Protein AF-A0A7Y5HA84-F1 (afdb_monomer_lite)

Sequence (293 aa):
MKPLGDFVDAFRAHLAAAAALPVWELATLLTLPLLLLHAGEEWYFKVLLVLLCVPALLLPGLRSRSTLWLAVSVVLLFGYFNRWYSMDNHKFLTGYWALGLYCAALSKDPAAGIRVQARWLIGLCFLFATVWKLITPDYLDARHFEVALLSDSRFEGVAATAGGMSRQDLRANRESVTRLASWNGTEEKVTLRKNDRVRRIAVLLTWWTLAIEGGIAVAFLVPAGWAPARLRHPALLVFLFTTYAIAHVVGYGWLLAIMGVVLTPDDRPRTRVLYFAAMACLYLFMIPDAFRA

Radius of gyration: 20.87 Å; chains: 1; bounding box: 47×41×57 Å

Secondary structure (DSSP, 8-state):
-HHHHHHHHHHHHHHHHHHTS-HHHHHHHHHHHHHHHHS-S-HHHHHHHHHHHHHHHH-HHHHT-HHHHHHHHHHHHHHHHTTGGGS-HHHHHHHHHHHHHHHHHTSS-HHHHHHHHHHHHHHHHHHHHHHHHHT-HHHHTSHHHHHHHHH-GGGHHHHHHTS---HHHHHHHHHHHHHHHSTT---S-------HHHHHHHHHHHHHHHHHHHHHHHHHHS-TTSGGGGGHHHHHHHHHHHHHTTS--HHHHHHHHHHHHHHS-TT-HHHHHHHHHHHHHHHHHTS-GGG--

Foldseek 3Di:
DVVVVVVVVVVVVVLLVLLLDQLLCLLLLLLLVLCQPPLDDDPVLNVQSCVLRVCVNVPVVSSLDLVSLVSNLCSQVVVCVVVVVPDDPLSVLSSQLSVQCSVLSPDPHSLVSSLVSLLCSLLVVLVVVLVVLVPDPCLQQLVVQLLCCQAPPLQVVCCVPQVVDDSVLSVVSNVQVCLCPDPPRPDVDDDGDGDVRSSVVSNVCSVVSSVLSVLLNCLSPDDCPDPSVVCNLVSLLCCLVPVCLRRQDLSSSSSNLSSQSSNDDSVCSVSNSSSVVSSVVSVVSPPDPVVVD

pLDDT: mean 94.06, std 7.43, range [40.69, 98.81]

Structure (mmCIF, N/CA/C/O backbone):
data_AF-A0A7Y5HA84-F1
#
_entry.id   AF-A0A7Y5HA84-F1
#
loop_
_atom_site.group_PDB
_atom_site.id
_atom_site.type_symbol
_atom_site.label_atom_id
_atom_site.label_alt_id
_atom_site.label_comp_id
_atom_site.label_asym_id
_atom_site.label_entity_id
_atom_site.label_seq_id
_atom_site.pdbx_PDB_ins_code
_atom_site.Cartn_x
_atom_site.Cartn_y
_atom_site.Cartn_z
_atom_site.occupancy
_atom_site.B_iso_or_equiv
_atom_site.auth_seq_id
_atom_site.auth_comp_id
_atom_site.auth_asym_id
_atom_site.auth_atom_id
_atom_site.pdbx_PDB_model_num
ATOM 1 N N . MET A 1 1 ? 25.393 -17.388 24.950 1.00 61.25 1 MET A N 1
ATOM 2 C CA . MET A 1 1 ? 24.149 -17.729 24.214 1.00 61.25 1 MET A CA 1
ATOM 3 C C . MET A 1 1 ? 22.852 -17.451 24.988 1.00 61.25 1 MET A C 1
ATOM 5 O O . MET A 1 1 ? 21.872 -17.139 24.330 1.00 61.25 1 MET A O 1
ATOM 9 N N . LYS A 1 2 ? 22.830 -17.461 26.335 1.00 69.00 2 LYS A N 1
ATOM 10 C CA . LYS A 1 2 ? 21.670 -17.045 27.162 1.00 69.00 2 LYS A CA 1
ATOM 11 C C . LYS A 1 2 ? 21.009 -15.690 26.783 1.00 69.00 2 LYS A C 1
ATOM 13 O O . LYS A 1 2 ? 19.794 -15.675 26.645 1.00 69.00 2 LYS A O 1
ATOM 18 N N . PRO A 1 3 ? 21.754 -14.603 26.475 1.00 81.25 3 PRO A N 1
ATOM 19 C CA . PRO A 1 3 ? 21.134 -13.300 26.185 1.00 81.25 3 PRO A CA 1
ATOM 20 C C . PRO A 1 3 ? 20.345 -13.236 24.867 1.00 81.25 3 PRO A C 1
ATOM 22 O O . PRO A 1 3 ? 19.486 -12.373 24.719 1.00 81.25 3 PRO A O 1
ATOM 25 N N . LEU A 1 4 ? 20.602 -14.136 23.908 1.00 85.94 4 LEU A N 1
ATOM 26 C CA . LEU A 1 4 ? 19.832 -14.172 22.660 1.00 85.94 4 LEU A CA 1
ATOM 27 C C . LEU A 1 4 ? 18.456 -14.821 22.868 1.00 85.94 4 LEU A C 1
ATOM 29 O O . LEU A 1 4 ? 17.481 -14.372 22.273 1.00 85.94 4 LEU A O 1
ATOM 33 N N . GLY A 1 5 ? 18.374 -15.850 23.721 1.00 88.56 5 GLY A N 1
ATOM 34 C CA . GLY A 1 5 ? 17.106 -16.499 24.070 1.00 88.56 5 GLY A CA 1
ATOM 35 C C . GLY A 1 5 ? 16.158 -15.529 24.773 1.00 88.56 5 GLY A C 1
ATOM 36 O O . GLY A 1 5 ? 15.046 -15.312 24.299 1.00 88.56 5 GLY A O 1
ATOM 37 N N . ASP A 1 6 ? 16.658 -14.853 25.812 1.00 91.19 6 ASP A N 1
ATOM 38 C CA . ASP A 1 6 ? 15.883 -13.885 26.596 1.00 91.19 6 ASP A CA 1
ATOM 39 C C . ASP A 1 6 ? 15.340 -12.739 25.719 1.00 91.19 6 ASP A C 1
ATOM 41 O O . ASP A 1 6 ? 14.186 -12.327 25.853 1.00 91.19 6 ASP A O 1
ATOM 45 N N . PHE A 1 7 ? 16.144 -12.256 24.763 1.00 89.94 7 PHE A N 1
ATOM 46 C CA . PHE A 1 7 ? 15.714 -11.237 23.806 1.00 89.94 7 PHE A CA 1
ATOM 47 C C . PHE A 1 7 ? 14.598 -11.732 22.875 1.00 89.94 7 PHE A C 1
ATOM 49 O O . PHE A 1 7 ? 13.615 -11.021 22.663 1.00 89.94 7 PHE A O 1
ATOM 56 N N . VAL A 1 8 ? 14.730 -12.938 22.312 1.00 89.81 8 VAL A N 1
ATOM 57 C CA . VAL A 1 8 ? 13.728 -13.505 21.394 1.00 89.81 8 VAL A CA 1
ATOM 58 C C . VAL A 1 8 ? 12.394 -13.718 22.106 1.00 89.81 8 VAL A C 1
ATOM 60 O O . VAL A 1 8 ? 11.344 -13.402 21.539 1.00 89.81 8 VAL A O 1
ATOM 63 N N . ASP A 1 9 ? 12.422 -14.204 23.343 1.00 91.56 9 ASP A N 1
ATOM 64 C CA . ASP A 1 9 ? 11.211 -14.427 24.129 1.00 91.56 9 ASP A CA 1
ATOM 65 C C . ASP A 1 9 ? 10.545 -13.105 24.524 1.00 91.56 9 ASP A C 1
ATOM 67 O O . ASP A 1 9 ? 9.332 -12.949 24.345 1.00 91.56 9 ASP A O 1
ATOM 71 N N . ALA A 1 10 ? 11.331 -12.105 24.937 1.00 91.62 10 ALA A N 1
ATOM 72 C CA . ALA A 1 10 ? 10.823 -10.760 25.181 1.00 91.62 10 ALA A CA 1
ATOM 73 C C . ALA A 1 10 ? 10.201 -10.154 23.914 1.00 91.62 10 ALA A C 1
ATOM 75 O O . ALA A 1 10 ? 9.089 -9.628 23.960 1.00 91.62 10 ALA A O 1
ATOM 76 N N . PHE A 1 11 ? 10.868 -10.250 22.762 1.00 89.44 11 PHE A N 1
ATOM 77 C CA . PHE A 1 11 ? 10.348 -9.727 21.498 1.00 89.44 11 PHE A CA 1
ATOM 78 C C . PHE A 1 11 ? 9.025 -10.396 21.100 1.00 89.44 11 PHE A C 1
ATOM 80 O O . PHE A 1 11 ? 8.065 -9.711 20.740 1.00 89.44 11 PHE A O 1
ATOM 87 N N . ARG A 1 12 ? 8.933 -11.728 21.224 1.00 89.81 12 ARG A N 1
ATOM 88 C CA . ARG A 1 12 ? 7.690 -12.477 20.979 1.00 89.81 12 ARG A CA 1
ATOM 89 C C . ARG A 1 12 ? 6.562 -12.024 21.903 1.00 89.81 12 ARG A C 1
ATOM 91 O O . ARG A 1 12 ? 5.441 -11.850 21.428 1.00 89.81 12 ARG A O 1
ATOM 98 N N . ALA A 1 13 ? 6.854 -11.801 23.185 1.00 91.06 13 ALA A N 1
ATOM 99 C CA . ALA A 1 13 ? 5.873 -11.315 24.151 1.00 91.06 13 ALA A CA 1
ATOM 100 C C . ALA A 1 13 ? 5.347 -9.916 23.785 1.00 91.06 13 ALA A C 1
ATOM 102 O O . ALA A 1 13 ? 4.134 -9.709 23.757 1.00 91.06 13 ALA A O 1
ATOM 103 N N . HIS A 1 14 ? 6.229 -8.981 23.414 1.00 91.94 14 HIS A N 1
ATOM 104 C CA . HIS A 1 14 ? 5.826 -7.639 22.972 1.00 91.94 14 HIS A CA 1
ATOM 105 C C . HIS A 1 14 ? 5.011 -7.674 21.678 1.00 91.94 14 HIS A C 1
ATOM 107 O O . HIS A 1 14 ? 4.025 -6.952 21.549 1.00 91.94 14 HIS A O 1
ATOM 113 N N . LEU A 1 15 ? 5.381 -8.535 20.727 1.00 90.31 15 LEU A N 1
ATOM 114 C CA . LEU A 1 15 ? 4.649 -8.683 19.473 1.00 90.31 15 LEU A CA 1
ATOM 115 C C . LEU A 1 15 ? 3.248 -9.267 19.695 1.00 90.31 15 LEU A C 1
ATOM 117 O O . LEU A 1 15 ? 2.286 -8.821 19.070 1.00 90.31 15 LEU A O 1
ATOM 121 N N . ALA A 1 16 ? 3.120 -10.236 20.605 1.00 90.19 16 ALA A N 1
ATOM 122 C CA . ALA A 1 16 ? 1.832 -10.788 21.007 1.00 90.19 16 ALA A CA 1
ATOM 123 C C . ALA A 1 16 ? 0.966 -9.739 21.724 1.00 90.19 16 ALA A C 1
ATOM 125 O O . ALA A 1 16 ? -0.215 -9.609 21.404 1.00 90.19 16 ALA A O 1
ATOM 126 N N . ALA A 1 17 ? 1.558 -8.950 22.626 1.00 91.31 17 ALA A N 1
ATOM 127 C CA . ALA A 1 17 ? 0.872 -7.852 23.302 1.00 91.31 17 ALA A CA 1
ATOM 128 C C . ALA A 1 17 ? 0.395 -6.781 22.308 1.00 91.31 17 ALA A C 1
ATOM 130 O O . ALA A 1 17 ? -0.763 -6.373 22.350 1.00 91.31 17 ALA A O 1
ATOM 131 N N . ALA A 1 18 ? 1.242 -6.391 21.350 1.00 91.06 18 ALA A N 1
ATOM 132 C CA . ALA A 1 18 ? 0.865 -5.474 20.279 1.00 91.06 18 ALA A CA 1
ATOM 133 C C . ALA A 1 18 ? -0.274 -6.049 19.423 1.00 91.06 18 ALA A C 1
ATOM 135 O O . ALA A 1 18 ? -1.245 -5.356 19.141 1.00 91.06 18 ALA A O 1
ATOM 136 N N . ALA A 1 19 ? -0.211 -7.332 19.053 1.00 91.44 19 ALA A N 1
ATOM 137 C CA . ALA A 1 19 ? -1.274 -7.989 18.291 1.00 91.44 19 ALA A CA 1
ATOM 138 C C . ALA A 1 19 ? -2.614 -8.050 19.048 1.00 91.44 19 ALA A C 1
ATOM 140 O O . ALA A 1 19 ? -3.660 -8.140 18.402 1.00 91.44 19 ALA A O 1
ATOM 141 N N . ALA A 1 20 ? -2.597 -7.984 20.380 1.00 91.94 20 ALA A N 1
ATOM 142 C CA . ALA A 1 20 ? -3.785 -7.990 21.229 1.00 91.94 20 ALA A CA 1
ATOM 143 C C . ALA A 1 20 ? -4.418 -6.601 21.431 1.00 91.94 20 ALA A C 1
ATOM 145 O O . ALA A 1 20 ? -5.511 -6.516 21.991 1.00 91.94 20 ALA A O 1
ATOM 146 N N . LEU A 1 21 ? -3.775 -5.521 20.971 1.00 93.75 21 LEU A N 1
ATOM 147 C CA . LEU A 1 21 ? -4.326 -4.172 21.100 1.00 93.75 21 LEU A CA 1
ATOM 148 C C . LEU A 1 21 ? -5.681 -4.029 20.377 1.00 93.75 21 LEU A C 1
ATOM 150 O O . LEU A 1 21 ? -5.918 -4.681 19.348 1.00 93.75 21 LEU A O 1
ATOM 154 N N . PRO A 1 22 ? -6.569 -3.140 20.867 1.00 95.19 22 PRO A N 1
ATOM 155 C CA . PRO A 1 22 ? -7.819 -2.824 20.191 1.00 95.19 22 PRO A CA 1
ATOM 156 C C . PRO A 1 22 ? -7.586 -2.336 18.759 1.00 95.19 22 PRO A C 1
ATOM 158 O O . PRO A 1 22 ? -6.645 -1.596 18.473 1.00 95.19 22 PRO A O 1
ATOM 161 N N . VAL A 1 23 ? -8.490 -2.693 17.845 1.00 96.50 23 VAL A N 1
ATOM 162 C CA . VAL A 1 23 ? -8.334 -2.388 16.411 1.00 96.50 23 VAL A CA 1
ATOM 163 C C . VAL A 1 23 ? -8.200 -0.900 16.117 1.00 96.50 23 VAL A C 1
ATOM 165 O O . VAL A 1 23 ? -7.390 -0.522 15.273 1.00 96.50 23 VAL A O 1
ATOM 168 N N . TRP A 1 24 ? -8.955 -0.055 16.817 1.00 96.88 24 TRP A N 1
ATOM 169 C CA . TRP A 1 24 ? -8.833 1.395 16.676 1.00 96.88 24 TRP A CA 1
ATOM 170 C C . TRP A 1 24 ? -7.435 1.894 17.070 1.00 96.88 24 TRP A C 1
ATOM 172 O O . TRP A 1 24 ? -6.828 2.706 16.368 1.00 96.88 24 TRP A O 1
ATOM 182 N N . GLU A 1 25 ? -6.895 1.372 18.169 1.00 96.44 25 GLU A N 1
ATOM 183 C CA . GLU A 1 25 ? -5.565 1.739 18.642 1.00 96.44 25 GLU A CA 1
ATOM 184 C C . GLU A 1 25 ? -4.482 1.272 17.666 1.00 96.44 25 GLU A C 1
ATOM 186 O O . GLU A 1 25 ? -3.624 2.066 17.296 1.00 96.44 25 GLU A O 1
ATOM 191 N N . LEU A 1 26 ? -4.579 0.043 17.151 1.00 95.94 26 LEU A N 1
ATOM 192 C CA . LEU A 1 26 ? -3.678 -0.454 16.107 1.00 95.94 26 LEU A CA 1
ATOM 193 C C . LEU A 1 26 ? -3.737 0.390 14.834 1.00 95.94 26 LEU A C 1
ATOM 195 O O . LEU A 1 26 ? -2.697 0.783 14.309 1.00 95.94 26 LEU A O 1
ATOM 199 N N . ALA A 1 27 ? -4.942 0.687 14.341 1.00 97.88 27 ALA A N 1
ATOM 200 C CA . ALA A 1 27 ? -5.129 1.478 13.131 1.00 97.88 27 ALA A CA 1
ATOM 201 C C . ALA A 1 27 ? -4.437 2.838 13.261 1.00 97.88 27 ALA A C 1
ATOM 203 O O . ALA A 1 27 ? -3.631 3.217 12.412 1.00 97.88 27 ALA A O 1
ATOM 204 N N . THR A 1 28 ? -4.719 3.555 14.347 1.00 98.12 28 THR A N 1
ATOM 205 C CA . THR A 1 28 ? -4.188 4.900 14.577 1.00 98.12 28 THR A CA 1
ATOM 206 C C . THR A 1 28 ? -2.686 4.888 14.859 1.00 98.12 28 THR A C 1
ATOM 208 O O . THR A 1 28 ? -1.948 5.648 14.233 1.00 98.12 28 THR A O 1
ATOM 211 N N . LEU A 1 29 ? -2.204 3.994 15.727 1.00 97.25 29 LEU A N 1
ATOM 212 C CA . LEU A 1 29 ? -0.795 3.910 16.116 1.00 97.25 29 LEU A CA 1
ATOM 213 C C . LEU A 1 29 ? 0.115 3.499 14.958 1.00 97.25 29 LEU A C 1
ATOM 215 O O . LEU A 1 29 ? 1.214 4.027 14.850 1.00 97.25 29 LEU A O 1
ATOM 219 N N . LEU A 1 30 ? -0.332 2.612 14.066 1.00 97.69 30 LEU A N 1
ATOM 220 C CA . LEU A 1 30 ? 0.455 2.220 12.892 1.00 97.69 30 LEU A CA 1
ATOM 221 C C . LEU A 1 30 ? 0.377 3.253 11.759 1.00 97.69 30 LEU A C 1
ATOM 223 O O . LEU A 1 30 ? 1.300 3.339 10.948 1.00 97.69 30 LEU A O 1
ATOM 227 N N . THR A 1 31 ? -0.700 4.042 11.696 1.00 98.56 31 THR A N 1
ATOM 228 C CA . THR A 1 31 ? -0.868 5.081 10.668 1.00 98.56 31 THR A CA 1
ATOM 229 C C . THR A 1 31 ? 0.051 6.273 10.915 1.00 98.56 31 THR A C 1
ATOM 231 O O . THR A 1 31 ? 0.591 6.823 9.963 1.00 98.56 31 THR A O 1
ATOM 234 N N . LEU A 1 32 ? 0.282 6.675 12.168 1.00 98.44 32 LEU A N 1
ATOM 235 C CA . LEU A 1 32 ? 1.108 7.854 12.458 1.00 98.44 32 LEU A CA 1
ATOM 236 C C . LEU A 1 32 ? 2.562 7.715 11.948 1.00 98.44 32 LEU A C 1
ATOM 238 O O . LEU A 1 32 ? 3.009 8.614 11.234 1.00 98.44 32 LEU A O 1
ATOM 242 N N . PRO A 1 33 ? 3.296 6.608 12.199 1.00 97.75 33 PRO A N 1
ATOM 243 C CA . PRO A 1 33 ? 4.616 6.391 11.609 1.00 97.75 33 PRO A CA 1
ATOM 244 C C . PRO A 1 33 ? 4.575 6.296 10.084 1.00 97.75 33 PRO A C 1
ATOM 246 O O . PRO A 1 33 ? 5.443 6.859 9.423 1.00 97.75 33 PRO A O 1
ATOM 249 N N . LEU A 1 34 ? 3.552 5.646 9.511 1.00 97.62 34 LEU A N 1
ATOM 250 C CA . LEU A 1 34 ? 3.361 5.613 8.059 1.00 97.62 34 LEU A CA 1
ATOM 251 C C . LEU A 1 34 ? 3.314 7.036 7.483 1.00 97.62 34 LEU A C 1
ATOM 253 O O . LEU A 1 34 ? 3.983 7.317 6.491 1.00 97.62 34 LEU A O 1
ATOM 257 N N . LEU A 1 35 ? 2.550 7.936 8.106 1.00 97.50 35 LEU A N 1
ATOM 258 C CA . LEU A 1 35 ? 2.424 9.316 7.645 1.00 97.50 35 LEU A CA 1
ATOM 259 C C . LEU A 1 35 ? 3.739 10.087 7.774 1.00 97.50 35 LEU A C 1
ATOM 261 O O . LEU A 1 35 ? 4.143 10.765 6.834 1.00 97.50 35 LEU A O 1
ATOM 265 N N . LEU A 1 36 ? 4.431 9.945 8.905 1.00 96.81 36 LEU A N 1
ATOM 266 C CA . LEU A 1 36 ? 5.712 10.613 9.143 1.00 96.81 36 LEU A CA 1
ATOM 267 C C . LEU A 1 36 ? 6.805 10.170 8.165 1.00 96.81 36 LEU A C 1
ATOM 269 O O . LEU A 1 36 ? 7.636 10.982 7.767 1.00 96.81 36 LEU A O 1
ATOM 273 N N . LEU A 1 37 ? 6.805 8.893 7.781 1.00 95.06 37 LEU A N 1
ATOM 274 C CA . LEU A 1 37 ? 7.860 8.309 6.957 1.00 95.06 37 LEU A CA 1
ATOM 275 C C . LEU A 1 37 ? 7.548 8.358 5.456 1.00 95.06 37 LEU A C 1
ATOM 277 O O . LEU A 1 37 ? 8.474 8.463 4.656 1.00 95.06 37 LEU A O 1
ATOM 281 N N . HIS A 1 38 ? 6.271 8.282 5.061 1.00 94.44 38 HIS A N 1
ATOM 282 C CA . HIS A 1 38 ? 5.894 7.996 3.668 1.00 94.44 38 HIS A CA 1
ATOM 283 C C . HIS A 1 38 ? 4.816 8.904 3.070 1.00 94.44 38 HIS A C 1
ATOM 285 O O . HIS A 1 38 ? 4.479 8.722 1.898 1.00 94.44 38 HIS A O 1
ATOM 291 N N . ALA A 1 39 ? 4.244 9.870 3.796 1.00 90.12 39 ALA A N 1
ATOM 292 C CA . ALA A 1 39 ? 3.118 10.650 3.266 1.00 90.12 39 ALA A CA 1
ATOM 293 C C . ALA A 1 39 ? 3.477 11.560 2.079 1.00 90.12 39 ALA A C 1
ATOM 295 O O . ALA A 1 39 ? 2.661 11.721 1.175 1.00 90.12 39 ALA A O 1
ATOM 296 N N . GLY A 1 40 ? 4.678 12.131 2.030 1.00 84.19 40 GLY A N 1
ATOM 297 C CA . GLY A 1 40 ? 5.084 13.037 0.954 1.00 84.19 40 GLY A CA 1
ATOM 298 C C . GLY A 1 40 ? 6.522 13.502 1.121 1.00 84.19 40 GLY A C 1
ATOM 299 O O . GLY A 1 40 ? 7.095 13.326 2.192 1.00 84.19 40 GLY A O 1
ATOM 300 N N . GLU A 1 41 ? 7.109 14.068 0.066 1.00 82.75 41 GLU A N 1
ATOM 301 C CA . GLU A 1 41 ? 8.515 14.500 0.060 1.00 82.75 41 GLU A CA 1
ATOM 302 C C . GLU A 1 41 ? 8.699 15.988 0.371 1.00 82.75 41 GLU A C 1
ATOM 304 O O . GLU A 1 41 ? 9.711 16.372 0.960 1.00 82.75 41 GLU A O 1
ATOM 309 N N . GLU A 1 42 ? 7.693 16.799 0.057 1.00 87.94 42 GLU A N 1
ATOM 310 C CA . GLU A 1 42 ? 7.743 18.249 0.200 1.00 87.94 42 GLU A CA 1
ATOM 311 C C . GLU A 1 42 ? 7.788 18.695 1.662 1.00 87.94 42 GLU A C 1
ATOM 313 O O . GLU A 1 42 ? 7.025 18.226 2.514 1.00 87.94 42 GLU A O 1
ATOM 318 N N . TRP A 1 43 ? 8.666 19.655 1.945 1.00 88.31 43 TRP A N 1
ATOM 319 C CA . TRP A 1 43 ? 8.947 20.102 3.306 1.00 88.31 43 TRP A CA 1
ATOM 320 C C . TRP A 1 43 ? 7.715 20.697 4.002 1.00 88.31 43 TRP A C 1
ATOM 322 O O . TRP A 1 43 ? 7.483 20.420 5.175 1.00 88.31 43 TRP A O 1
ATOM 332 N N . TYR A 1 44 ? 6.894 21.470 3.290 1.00 85.88 44 TYR A N 1
ATOM 333 C CA . TYR A 1 44 ? 5.774 22.198 3.886 1.00 85.88 44 TYR A CA 1
ATOM 334 C C . TYR A 1 44 ? 4.639 21.258 4.312 1.00 85.88 44 TYR A C 1
ATOM 336 O O . TYR A 1 44 ? 4.083 21.424 5.396 1.00 85.88 44 TYR A O 1
ATOM 344 N N . PHE A 1 45 ? 4.359 20.199 3.543 1.00 86.81 45 PHE A N 1
ATOM 345 C CA . PHE A 1 45 ? 3.437 19.144 3.984 1.00 86.81 45 PHE A CA 1
ATOM 346 C C . PHE A 1 45 ? 4.019 18.334 5.142 1.00 86.81 45 PHE A C 1
ATOM 348 O O . PHE A 1 45 ? 3.307 18.040 6.103 1.00 86.81 45 PHE A O 1
ATOM 355 N N . LYS A 1 46 ? 5.316 18.001 5.083 1.00 91.56 46 LYS A N 1
ATOM 356 C CA . LYS A 1 46 ? 6.000 17.263 6.154 1.00 91.56 46 LYS A CA 1
ATOM 357 C C . LYS A 1 46 ? 5.939 18.000 7.486 1.00 91.56 46 LYS A C 1
ATOM 359 O O . LYS A 1 46 ? 5.620 17.372 8.486 1.00 91.56 46 LYS A O 1
ATOM 364 N N . VAL A 1 47 ? 6.194 19.310 7.510 1.00 95.69 47 VAL A N 1
ATOM 365 C CA . VAL A 1 47 ? 6.135 20.113 8.743 1.00 95.69 47 VAL A CA 1
ATOM 366 C C . VAL A 1 47 ? 4.748 20.024 9.377 1.00 95.69 47 VAL A C 1
ATOM 368 O O . VAL A 1 47 ? 4.640 19.703 10.558 1.00 95.69 47 VAL A O 1
ATOM 371 N N . LEU A 1 48 ? 3.682 20.222 8.597 1.00 96.62 48 LEU A N 1
ATOM 372 C CA . LEU A 1 48 ? 2.312 20.120 9.106 1.00 96.62 48 LEU A CA 1
ATOM 373 C C . LEU A 1 48 ? 1.992 18.710 9.618 1.00 96.62 48 LEU A C 1
ATOM 375 O O . LEU A 1 48 ? 1.422 18.559 10.697 1.00 96.62 48 LEU A O 1
ATOM 379 N N . LEU A 1 49 ? 2.401 17.667 8.891 1.00 96.75 49 LEU A N 1
ATOM 380 C CA . LEU A 1 49 ? 2.202 16.286 9.331 1.00 96.75 49 LEU A CA 1
ATOM 381 C C . LEU A 1 49 ? 2.990 15.956 10.598 1.00 96.75 49 LEU A C 1
ATOM 383 O O . LEU A 1 49 ? 2.455 15.267 11.458 1.00 96.75 49 LEU A O 1
ATOM 387 N N . VAL A 1 50 ? 4.214 16.461 10.755 1.00 97.31 50 VAL A N 1
ATOM 388 C CA . VAL A 1 50 ? 5.015 16.296 11.977 1.00 97.31 50 VAL A CA 1
ATOM 389 C C . VAL A 1 50 ? 4.321 16.961 13.164 1.00 97.31 50 VAL A C 1
ATOM 391 O O . VAL A 1 50 ? 4.152 16.318 14.202 1.00 97.31 50 VAL A O 1
ATOM 394 N N . LEU A 1 51 ? 3.851 18.201 12.993 1.00 97.94 51 LEU A N 1
ATOM 395 C CA . LEU A 1 51 ? 3.131 18.948 14.029 1.00 97.94 51 LEU A CA 1
ATOM 396 C C . LEU A 1 51 ? 1.826 18.265 14.459 1.00 97.94 51 LEU A C 1
ATOM 398 O O . LEU A 1 51 ? 1.429 18.393 15.612 1.00 97.94 51 LEU A O 1
ATOM 402 N N . LEU A 1 52 ? 1.170 17.520 13.567 1.00 98.12 52 LEU A N 1
ATOM 403 C CA . LEU A 1 52 ? -0.042 16.760 13.890 1.00 98.12 52 LEU A CA 1
ATOM 404 C C . LEU A 1 52 ? 0.273 15.365 14.460 1.00 98.12 52 LEU A C 1
ATOM 406 O O . LEU A 1 52 ? -0.326 14.943 15.450 1.00 98.12 52 LEU A O 1
ATOM 410 N N . CYS A 1 53 ? 1.211 14.636 13.852 1.00 98.19 53 CYS A N 1
ATOM 411 C CA . CYS A 1 53 ? 1.427 13.218 14.133 1.00 98.19 53 CYS A CA 1
ATOM 412 C C . CYS A 1 53 ? 2.313 12.968 15.356 1.00 98.19 53 CYS A C 1
ATOM 414 O O . CYS A 1 53 ? 2.052 12.017 16.091 1.00 98.19 53 CYS A O 1
ATOM 416 N N . VAL A 1 54 ? 3.335 13.797 15.611 1.00 98.19 54 VAL A N 1
ATOM 417 C CA . VAL A 1 54 ? 4.220 13.606 16.776 1.00 98.19 54 VAL A CA 1
ATOM 418 C C . VAL A 1 54 ? 3.456 13.793 18.090 1.00 98.19 54 VAL A C 1
ATOM 420 O O . VAL A 1 54 ? 3.510 12.886 18.923 1.00 98.19 54 VAL A O 1
ATOM 423 N N . PRO A 1 55 ? 2.659 14.863 18.289 1.00 98.38 55 PRO A N 1
ATOM 424 C CA . PRO A 1 55 ? 1.824 14.964 19.482 1.00 98.38 55 PRO A CA 1
ATOM 425 C C . PRO A 1 55 ? 0.842 13.799 19.610 1.00 98.38 55 PRO A C 1
ATOM 427 O O . PRO A 1 55 ? 0.646 13.295 20.709 1.00 98.38 55 PRO A O 1
ATOM 430 N N . ALA A 1 56 ? 0.261 13.318 18.507 1.00 97.88 56 ALA A N 1
ATOM 431 C CA . ALA A 1 56 ? -0.654 12.176 18.529 1.00 97.88 56 ALA A CA 1
ATOM 432 C C . ALA A 1 56 ? 0.028 10.837 18.874 1.00 97.88 56 ALA A C 1
ATOM 434 O O . ALA A 1 56 ? -0.603 9.945 19.450 1.00 97.88 56 ALA A O 1
ATOM 435 N N . LEU A 1 57 ? 1.318 10.681 18.563 1.00 97.00 57 LEU A N 1
ATOM 436 C CA . LEU A 1 57 ? 2.113 9.541 19.024 1.00 97.00 57 LEU A CA 1
ATOM 437 C C . LEU A 1 57 ? 2.320 9.603 20.540 1.00 97.00 57 LEU A C 1
ATOM 439 O O . LEU A 1 57 ? 2.086 8.609 21.228 1.00 97.00 57 LEU A O 1
ATOM 443 N N . LEU A 1 58 ? 2.699 10.776 21.050 1.00 97.62 58 LEU A N 1
ATOM 444 C CA . LEU A 1 58 ? 3.027 10.988 22.462 1.00 97.62 58 LEU A CA 1
ATOM 445 C C . LEU A 1 58 ? 1.790 11.036 23.370 1.00 97.62 58 LEU A C 1
ATOM 447 O O . LEU A 1 58 ? 1.859 10.635 24.528 1.00 97.62 58 LEU A O 1
ATOM 451 N N . LEU A 1 59 ? 0.657 11.515 22.853 1.00 97.50 59 LEU A N 1
ATOM 452 C CA . LEU A 1 59 ? -0.569 11.761 23.608 1.00 97.50 59 LEU A CA 1
ATOM 453 C C . LEU A 1 59 ? -1.713 10.896 23.052 1.00 97.50 59 LEU A C 1
ATOM 455 O O . LEU A 1 59 ? -2.393 11.305 22.105 1.00 97.50 59 LEU A O 1
ATOM 459 N N . PRO A 1 60 ? -1.995 9.723 23.656 1.00 93.88 60 PRO A N 1
ATOM 460 C CA . PRO A 1 60 ? -3.042 8.809 23.192 1.00 93.88 60 PRO A CA 1
ATOM 461 C C . PRO A 1 60 ? -4.418 9.458 23.026 1.00 93.88 60 PRO A C 1
ATOM 463 O O . PRO A 1 60 ? -5.143 9.140 22.085 1.00 93.88 60 PRO A O 1
ATOM 466 N N . GLY A 1 61 ? -4.751 10.428 23.884 1.00 96.62 61 GLY A N 1
ATOM 467 C CA . GLY A 1 61 ? -6.018 11.156 23.823 1.00 96.62 61 GLY A CA 1
ATOM 468 C C . GLY A 1 61 ? -6.241 11.931 22.520 1.00 96.62 61 GLY A C 1
ATOM 469 O O . GLY A 1 61 ? -7.392 12.151 22.149 1.00 96.62 61 GLY A O 1
ATOM 470 N N . LEU A 1 62 ? -5.177 12.315 21.802 1.00 97.69 62 LEU A N 1
ATOM 471 C CA . LEU A 1 62 ? -5.293 12.977 20.499 1.00 97.69 62 LEU A CA 1
ATOM 472 C C . LEU A 1 62 ? -5.670 11.999 19.381 1.00 97.69 62 LEU A C 1
ATOM 474 O O . LEU A 1 62 ? -6.431 12.376 18.494 1.00 97.69 62 LEU A O 1
ATOM 478 N N . ARG A 1 63 ? -5.222 10.736 19.444 1.00 96.50 63 ARG A N 1
ATOM 479 C CA . ARG A 1 63 ? -5.530 9.711 18.423 1.00 96.50 63 ARG A CA 1
ATOM 480 C C . ARG A 1 63 ? -7.018 9.411 18.312 1.00 96.50 63 ARG A C 1
ATOM 482 O O . ARG A 1 63 ? -7.488 9.008 17.254 1.00 96.50 63 ARG A O 1
ATOM 489 N N . SER A 1 64 ? -7.762 9.628 19.389 1.00 95.50 64 SER A N 1
ATOM 490 C CA . SER A 1 64 ? -9.212 9.434 19.426 1.00 95.50 64 SER A CA 1
ATOM 491 C C . SER A 1 64 ? -10.003 10.665 18.968 1.00 95.50 64 SER A C 1
ATOM 493 O O . SER A 1 64 ? -11.226 10.597 18.881 1.00 95.50 64 SER A O 1
ATOM 495 N N . ARG A 1 65 ? -9.354 11.804 18.678 1.00 98.06 65 ARG A N 1
ATOM 496 C CA . ARG A 1 65 ? -10.043 13.019 18.219 1.00 98.06 65 ARG A CA 1
ATOM 497 C C . ARG A 1 65 ? -10.285 12.953 16.713 1.00 98.06 65 ARG A C 1
ATOM 499 O O . ARG A 1 65 ? -9.343 12.873 15.932 1.00 98.06 65 ARG A O 1
ATOM 506 N N . SER A 1 66 ? -11.541 13.072 16.290 1.00 98.25 66 SER A N 1
ATOM 507 C CA . SER A 1 66 ? -11.898 13.156 14.867 1.00 98.25 66 SER A CA 1
ATOM 508 C C . SER A 1 66 ? -11.252 14.368 14.182 1.00 98.25 66 SER A C 1
ATOM 510 O O . SER A 1 66 ? -10.778 14.259 13.055 1.00 98.25 66 SER A O 1
ATOM 512 N N . THR A 1 67 ? -11.140 15.502 14.878 1.00 98.44 67 THR A N 1
ATOM 513 C CA . THR A 1 67 ? -10.519 16.728 14.351 1.00 98.44 67 THR A CA 1
ATOM 514 C C . THR A 1 67 ? -9.065 16.537 13.923 1.00 98.44 67 THR A C 1
ATOM 516 O O . THR A 1 67 ? -8.663 17.117 12.917 1.00 98.44 67 THR A O 1
ATOM 519 N N . LEU A 1 68 ? -8.296 15.690 14.620 1.00 98.50 68 LEU A N 1
ATOM 520 C CA . LEU A 1 68 ? -6.938 15.324 14.208 1.00 98.50 68 LEU A CA 1
ATOM 521 C C . LEU A 1 68 ? -6.959 14.665 12.827 1.00 98.50 68 LEU A C 1
ATOM 523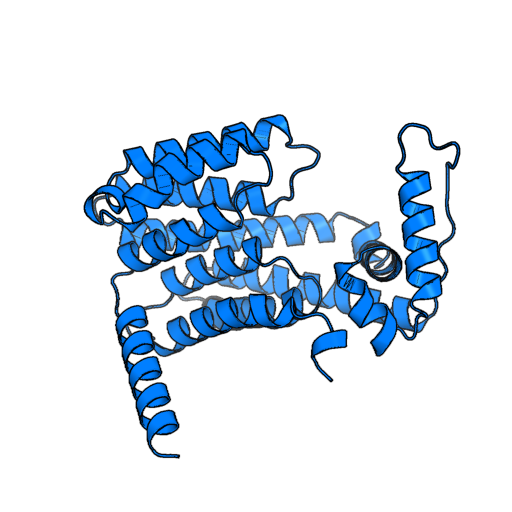 O O . LEU A 1 68 ? -6.248 15.094 11.923 1.00 98.50 68 LEU A O 1
ATOM 527 N N . TRP A 1 69 ? -7.786 13.634 12.656 1.00 98.62 69 TRP A N 1
ATOM 528 C CA . TRP A 1 69 ? -7.849 12.871 11.409 1.00 98.62 69 TRP A CA 1
ATOM 529 C C . TRP A 1 69 ? -8.414 13.687 10.248 1.00 98.62 69 TRP A C 1
ATOM 531 O O . TRP A 1 69 ? -7.954 13.525 9.119 1.00 98.62 69 TRP A O 1
ATOM 541 N N . LEU A 1 70 ? -9.338 14.615 10.521 1.00 98.69 70 LEU A N 1
ATOM 542 C CA . LEU A 1 70 ? -9.795 15.583 9.525 1.00 98.69 70 LEU A CA 1
ATOM 543 C C . LEU A 1 70 ? -8.651 16.498 9.082 1.00 98.69 70 LEU A C 1
ATOM 545 O O . LEU A 1 70 ? -8.415 16.631 7.885 1.00 98.69 70 LEU A O 1
ATOM 549 N N . ALA A 1 71 ? -7.915 17.087 10.031 1.00 98.38 71 ALA A N 1
ATOM 550 C CA . ALA A 1 71 ? -6.781 17.957 9.726 1.00 98.38 71 ALA A CA 1
ATOM 551 C C . ALA A 1 71 ? -5.706 17.215 8.919 1.00 98.38 71 ALA A C 1
ATOM 553 O O . ALA A 1 71 ? -5.255 17.714 7.890 1.00 98.38 71 ALA A O 1
ATOM 554 N N . VAL A 1 72 ? -5.355 15.992 9.329 1.00 98.12 72 VAL A N 1
ATOM 555 C CA . VAL A 1 72 ? -4.429 15.123 8.591 1.00 98.12 72 VAL A CA 1
ATOM 556 C C . VAL A 1 72 ? -4.942 14.858 7.174 1.00 98.12 72 VAL A C 1
ATOM 558 O O . VAL A 1 72 ? -4.193 15.035 6.218 1.00 98.12 72 VAL A O 1
ATOM 561 N N . SER A 1 73 ? -6.212 14.475 7.008 1.00 98.00 73 SER A N 1
ATOM 562 C CA . SER A 1 73 ? -6.788 14.197 5.687 1.00 98.00 73 SER A CA 1
ATOM 563 C C . SER A 1 73 ? -6.772 15.428 4.776 1.00 98.00 73 SER A C 1
ATOM 565 O O . SER A 1 73 ? -6.367 15.315 3.620 1.00 98.00 73 SER A O 1
ATOM 567 N N . VAL A 1 74 ? -7.123 16.608 5.299 1.00 96.75 74 VAL A N 1
ATOM 568 C CA . VAL A 1 74 ? -7.072 17.876 4.554 1.00 96.75 74 VAL A CA 1
ATOM 569 C C . VAL A 1 74 ? -5.647 18.187 4.107 1.00 96.75 74 VAL A C 1
ATOM 571 O O . VAL A 1 74 ? -5.439 18.472 2.930 1.00 96.75 74 VAL A O 1
ATOM 574 N N . VAL A 1 75 ? -4.661 18.081 5.005 1.00 96.00 75 VAL A N 1
ATOM 575 C CA . VAL A 1 75 ? -3.246 18.317 4.672 1.00 96.00 75 VAL A CA 1
ATOM 576 C C . VAL A 1 75 ? -2.778 17.374 3.560 1.00 96.00 75 VAL A C 1
ATOM 578 O O . VAL A 1 75 ? -2.145 17.825 2.607 1.00 96.00 75 VAL A O 1
ATOM 581 N N . LEU A 1 76 ? -3.118 16.084 3.648 1.00 95.44 76 LEU A N 1
ATOM 582 C CA . LEU A 1 76 ? -2.746 15.088 2.641 1.00 95.44 76 LEU A CA 1
ATOM 583 C C . LEU A 1 76 ? -3.416 15.368 1.291 1.00 95.44 76 LEU A C 1
ATOM 585 O O . LEU A 1 76 ? -2.731 15.498 0.281 1.00 95.44 76 LEU A O 1
ATOM 589 N N . LEU A 1 77 ? -4.746 15.483 1.261 1.00 94.00 77 LEU A N 1
ATOM 590 C CA . LEU A 1 77 ? -5.508 15.620 0.018 1.00 94.00 77 LEU A CA 1
ATOM 591 C C . LEU A 1 77 ? -5.227 16.946 -0.687 1.00 94.00 77 LEU A C 1
ATOM 593 O O . LEU A 1 77 ? -5.024 16.951 -1.900 1.00 94.00 77 LEU A O 1
ATOM 597 N N . PHE A 1 78 ? -5.151 18.051 0.061 1.00 93.38 78 PHE A N 1
ATOM 598 C CA . PHE A 1 78 ? -4.748 19.337 -0.503 1.00 93.38 78 PHE A CA 1
ATOM 599 C C . PHE A 1 78 ? -3.327 19.263 -1.060 1.00 93.38 78 PHE A C 1
ATOM 601 O O . PHE A 1 78 ? -3.052 19.771 -2.149 1.00 93.38 78 PHE A O 1
ATOM 608 N N . GLY A 1 79 ? -2.429 18.573 -0.351 1.00 89.75 79 GLY A N 1
ATOM 609 C CA . GLY A 1 79 ? -1.061 18.439 -0.812 1.00 89.75 79 GLY A CA 1
ATOM 610 C C . GL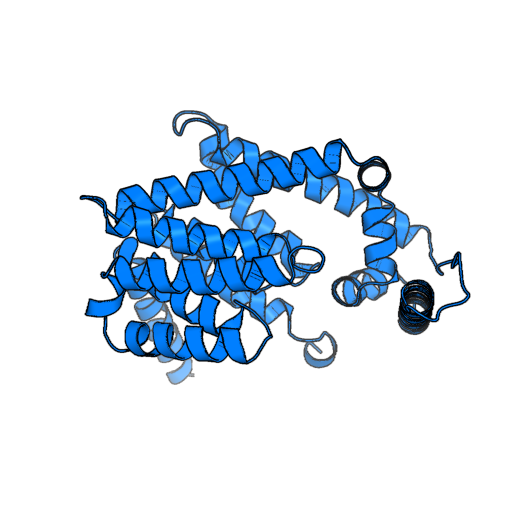Y A 1 79 ? -0.893 17.597 -2.066 1.00 89.75 79 GLY A C 1
ATOM 611 O O . GLY A 1 79 ? -0.091 17.938 -2.937 1.00 89.75 79 GLY A O 1
ATOM 612 N N . TYR A 1 80 ? -1.698 16.548 -2.209 1.00 90.88 80 TYR A N 1
ATOM 613 C CA . TYR A 1 80 ? -1.709 15.724 -3.412 1.00 90.88 80 TYR A CA 1
ATOM 614 C C . TYR A 1 80 ? -2.381 16.415 -4.593 1.00 90.88 80 TYR A C 1
ATOM 616 O O . TYR A 1 80 ? -1.914 16.262 -5.718 1.00 90.88 80 TYR A O 1
ATOM 624 N N . PHE A 1 81 ? -3.426 17.211 -4.354 1.00 89.44 81 PHE A N 1
ATOM 625 C CA . PHE A 1 81 ? -4.154 17.905 -5.415 1.00 89.44 81 PHE A CA 1
ATOM 626 C C . PHE A 1 81 ? -3.250 18.834 -6.235 1.00 89.44 81 PHE A C 1
ATOM 628 O O . PHE A 1 81 ? -3.295 18.816 -7.461 1.00 89.44 81 PHE A O 1
ATOM 635 N N . ASN A 1 82 ? -2.339 19.558 -5.583 1.00 85.69 82 ASN A N 1
ATOM 636 C CA . ASN A 1 82 ? -1.412 20.470 -6.266 1.00 85.69 82 ASN A CA 1
ATOM 637 C C . ASN A 1 82 ? -0.381 19.758 -7.164 1.00 85.69 82 ASN A C 1
ATOM 639 O O . ASN A 1 82 ? 0.330 20.411 -7.924 1.00 85.69 82 ASN A O 1
ATOM 643 N N . ARG A 1 83 ? -0.284 18.425 -7.082 1.00 86.25 83 ARG A N 1
ATOM 644 C CA . ARG A 1 83 ? 0.643 17.589 -7.858 1.00 86.25 83 ARG A CA 1
ATOM 645 C C . ARG A 1 83 ? -0.022 16.346 -8.430 1.00 86.25 83 ARG A C 1
ATOM 647 O O . ARG A 1 83 ? 0.637 15.334 -8.654 1.00 86.25 83 ARG A O 1
ATOM 654 N N . TRP A 1 84 ? -1.331 16.410 -8.656 1.00 88.69 84 TRP A N 1
ATOM 655 C CA . TRP A 1 84 ? -2.127 15.229 -8.976 1.00 88.69 84 TRP A CA 1
ATOM 656 C C . TRP A 1 84 ? -1.599 14.454 -10.195 1.00 88.69 84 TRP A C 1
ATOM 658 O O . TRP A 1 84 ? -1.654 13.230 -10.202 1.00 88.69 84 TRP A O 1
ATOM 668 N N . TYR A 1 85 ? -1.029 15.156 -11.181 1.00 87.38 85 TYR A N 1
ATOM 669 C CA . TYR A 1 85 ? -0.515 14.580 -12.426 1.00 87.38 85 TYR A CA 1
ATOM 670 C C . TYR A 1 85 ? 0.786 13.779 -12.262 1.00 87.38 85 TYR A C 1
ATOM 672 O O . TYR A 1 85 ? 1.099 12.950 -13.110 1.00 87.38 85 TYR A O 1
ATOM 680 N N . SER A 1 86 ? 1.558 14.028 -11.201 1.00 86.12 86 SER A N 1
ATOM 681 C CA . SER A 1 86 ? 2.839 13.358 -10.936 1.00 86.12 86 SER A CA 1
ATOM 682 C C . SER A 1 86 ? 2.802 12.491 -9.679 1.00 86.12 86 SER A C 1
ATOM 684 O O . SER A 1 86 ? 3.834 11.969 -9.263 1.00 86.12 86 SER A O 1
ATOM 686 N N . MET A 1 87 ? 1.652 12.417 -9.008 1.00 88.75 87 MET A N 1
ATOM 687 C CA . MET A 1 87 ? 1.519 11.744 -7.725 1.00 88.75 87 MET A CA 1
ATOM 688 C C . MET A 1 87 ? 1.149 10.280 -7.928 1.00 88.75 87 MET A C 1
ATOM 690 O O . MET A 1 87 ? 0.198 9.958 -8.637 1.00 88.75 87 MET A O 1
ATOM 694 N N . ASP A 1 88 ? 1.851 9.387 -7.236 1.00 89.62 88 ASP A N 1
ATOM 695 C CA . ASP A 1 88 ? 1.494 7.976 -7.255 1.00 89.62 88 ASP A CA 1
ATOM 696 C C . ASP A 1 88 ? 0.100 7.745 -6.647 1.00 89.62 88 ASP A C 1
ATOM 698 O O . ASP A 1 88 ? -0.225 8.242 -5.565 1.00 89.62 88 ASP A O 1
ATOM 702 N N . ASN A 1 89 ? -0.698 6.884 -7.286 1.00 90.56 89 ASN A N 1
ATOM 703 C CA . ASN A 1 89 ? -2.082 6.585 -6.887 1.00 90.56 89 ASN A CA 1
ATOM 704 C C . ASN A 1 89 ? -2.237 6.184 -5.408 1.00 90.56 89 ASN A C 1
ATOM 706 O O . ASN A 1 89 ? -3.234 6.507 -4.761 1.00 90.56 89 ASN A O 1
ATOM 710 N N . HIS A 1 90 ? -1.244 5.495 -4.841 1.00 92.62 90 HIS A N 1
ATOM 711 C CA . HIS A 1 90 ? -1.290 5.046 -3.449 1.00 92.62 90 HIS A CA 1
ATOM 712 C C . HIS A 1 90 ? -1.228 6.198 -2.432 1.00 92.62 90 HIS A C 1
ATOM 714 O O . HIS A 1 90 ? -1.616 6.017 -1.281 1.00 92.62 90 HIS A O 1
ATOM 720 N N . LYS A 1 91 ? -0.784 7.394 -2.833 1.00 94.62 91 LYS A N 1
ATOM 721 C CA . LYS A 1 91 ? -0.800 8.588 -1.979 1.00 94.62 91 LYS A CA 1
ATOM 722 C C . LYS A 1 91 ? -2.234 9.053 -1.743 1.00 94.62 91 LYS A C 1
ATOM 724 O O . LYS A 1 91 ? -2.629 9.242 -0.595 1.00 94.62 91 LYS A O 1
ATOM 729 N N . PHE A 1 92 ? -3.060 9.090 -2.789 1.00 94.62 92 PHE A N 1
ATOM 730 C CA . PHE A 1 92 ? -4.495 9.355 -2.646 1.00 94.62 92 PHE A CA 1
ATOM 731 C C . PHE A 1 92 ? -5.177 8.331 -1.736 1.00 94.62 92 PHE A C 1
ATOM 733 O O . PHE A 1 92 ? -5.981 8.712 -0.887 1.00 94.62 92 PHE A O 1
ATOM 740 N N . LEU A 1 93 ? -4.794 7.052 -1.830 1.00 97.00 93 LEU A N 1
ATOM 741 C CA . LEU A 1 93 ? -5.291 6.019 -0.919 1.00 97.00 93 LEU A CA 1
ATOM 742 C C . LEU A 1 93 ? -4.948 6.319 0.549 1.00 97.00 93 LEU A C 1
ATOM 744 O O . LEU A 1 93 ? -5.804 6.143 1.411 1.00 97.00 93 LEU A O 1
ATOM 748 N N . THR A 1 94 ? -3.745 6.825 0.843 1.00 97.50 94 THR A N 1
ATOM 749 C CA . THR A 1 94 ? -3.370 7.295 2.191 1.00 97.50 94 THR A CA 1
ATOM 750 C C . THR A 1 94 ? -4.266 8.446 2.659 1.00 97.50 94 THR A C 1
ATOM 752 O O . THR A 1 94 ? -4.709 8.459 3.808 1.00 97.50 94 THR A O 1
ATOM 755 N N . GLY A 1 95 ? -4.583 9.394 1.770 1.00 97.25 95 GLY A N 1
ATOM 756 C CA . GLY A 1 95 ? -5.518 10.487 2.059 1.00 97.25 95 GLY A CA 1
ATOM 757 C C . GLY A 1 95 ? -6.934 9.989 2.372 1.00 97.25 95 GLY A C 1
ATOM 758 O O . GLY A 1 95 ? -7.533 10.413 3.364 1.00 97.25 95 GLY A O 1
ATOM 759 N N . TYR A 1 96 ? -7.443 9.038 1.581 1.00 98.06 96 TYR A N 1
ATOM 760 C CA . TYR A 1 96 ? -8.735 8.389 1.824 1.00 98.06 96 TYR A CA 1
ATOM 761 C C . TYR A 1 96 ? -8.740 7.526 3.086 1.00 98.06 96 TYR A C 1
ATOM 763 O O . TYR A 1 96 ? -9.750 7.471 3.781 1.00 98.06 96 TYR A O 1
ATOM 771 N N . TRP A 1 97 ? -7.622 6.889 3.426 1.00 98.62 97 TRP A N 1
ATOM 772 C CA . TRP A 1 97 ? -7.473 6.162 4.682 1.00 98.62 97 TRP A CA 1
ATOM 773 C C . TRP A 1 97 ? -7.571 7.097 5.893 1.00 98.62 97 TRP A C 1
ATOM 775 O O . TRP A 1 97 ? -8.334 6.820 6.819 1.00 98.62 97 TRP A O 1
ATOM 785 N N . ALA A 1 98 ? -6.881 8.242 5.861 1.00 98.56 98 ALA A N 1
ATOM 786 C CA . ALA A 1 98 ? -6.999 9.264 6.902 1.00 98.56 98 ALA A CA 1
ATOM 787 C C . ALA A 1 98 ? -8.429 9.826 7.004 1.00 98.56 98 ALA A C 1
ATOM 789 O O . ALA A 1 98 ? -8.943 10.011 8.108 1.00 98.56 98 ALA A O 1
ATOM 790 N N . LEU A 1 99 ? -9.107 10.023 5.866 1.00 98.56 99 LEU A N 1
ATOM 791 C CA . LEU A 1 99 ? -10.525 10.393 5.845 1.00 98.56 99 LEU A CA 1
ATOM 792 C C . LEU A 1 99 ? -11.407 9.292 6.456 1.00 98.56 99 LEU A C 1
ATOM 794 O O . LEU A 1 99 ? -12.326 9.576 7.220 1.00 98.56 99 LEU A O 1
ATOM 798 N N . GLY A 1 100 ? -11.101 8.025 6.174 1.00 98.38 100 GLY A N 1
ATOM 799 C CA . GLY A 1 100 ? -11.762 6.867 6.766 1.00 98.38 100 GLY A CA 1
ATOM 800 C C . GLY A 1 100 ? -11.618 6.824 8.287 1.00 98.38 100 GLY A C 1
ATOM 801 O O . GLY A 1 100 ? -12.601 6.549 8.974 1.00 98.38 100 GLY A O 1
ATOM 802 N N . LEU A 1 101 ? -10.437 7.164 8.820 1.00 98.62 101 LEU A N 1
ATOM 803 C CA . LEU A 1 101 ? -10.207 7.320 10.261 1.00 98.62 101 LEU A CA 1
ATOM 804 C C . LEU A 1 101 ? -11.040 8.466 10.845 1.00 98.62 101 LEU A C 1
ATOM 806 O O . LEU A 1 101 ? -11.657 8.284 11.892 1.00 98.62 101 LEU A O 1
ATOM 810 N N . TYR A 1 102 ? -11.129 9.609 10.159 1.00 98.69 102 TYR A N 1
ATOM 811 C CA . TYR A 1 102 ? -12.018 10.702 10.564 1.00 98.69 102 TYR A CA 1
ATOM 812 C C . TYR A 1 102 ? -13.476 10.243 10.654 1.00 98.69 102 TYR A C 1
ATOM 814 O O . TYR A 1 102 ? -14.101 10.389 11.704 1.00 98.69 102 TYR A O 1
ATOM 822 N N . CYS A 1 103 ? -14.006 9.637 9.589 1.00 98.38 103 CYS A N 1
ATOM 823 C CA . CYS A 1 103 ? -15.385 9.156 9.560 1.00 98.38 103 CYS A CA 1
ATOM 824 C C . CYS A 1 103 ? -15.644 8.083 10.629 1.00 98.38 103 CYS A C 1
ATOM 826 O O . CYS A 1 103 ? -16.682 8.109 11.286 1.00 98.38 103 CYS A O 1
ATOM 828 N N . ALA A 1 104 ? -14.701 7.162 10.840 1.00 98.19 104 ALA A N 1
ATOM 829 C CA . ALA A 1 104 ? -14.804 6.143 11.878 1.00 98.19 104 ALA A CA 1
ATOM 830 C C . ALA A 1 104 ? -14.813 6.761 13.286 1.00 98.19 104 ALA A C 1
ATOM 832 O O . ALA A 1 104 ? -15.636 6.365 14.110 1.00 98.19 104 ALA A O 1
ATOM 833 N N . ALA A 1 105 ? -13.983 7.775 13.547 1.00 97.88 105 ALA A N 1
ATOM 834 C CA . ALA A 1 105 ? -13.939 8.482 14.829 1.00 97.88 105 ALA A CA 1
ATOM 835 C C . ALA A 1 105 ? -15.235 9.246 15.164 1.00 97.88 105 ALA A C 1
ATOM 837 O O . ALA A 1 105 ? -15.472 9.555 16.328 1.00 97.88 105 ALA A O 1
ATOM 838 N N . LEU A 1 106 ? -16.073 9.560 14.168 1.00 97.81 106 LEU A N 1
ATOM 839 C CA . LEU A 1 106 ? -17.403 10.147 14.384 1.00 97.81 106 LEU A CA 1
ATOM 840 C C . LEU A 1 106 ? -18.476 9.107 14.737 1.00 97.81 106 LEU A C 1
ATOM 842 O O . LEU A 1 106 ? -19.569 9.470 15.169 1.00 97.81 106 LEU A O 1
ATOM 846 N N . SER A 1 107 ? -18.202 7.824 14.508 1.00 96.81 107 SER A N 1
ATOM 847 C CA . SER A 1 107 ? -19.168 6.755 14.735 1.00 96.81 107 SER A CA 1
ATOM 848 C C . SER A 1 107 ? -19.186 6.297 16.197 1.00 96.81 107 SER A C 1
ATOM 850 O O . SER A 1 107 ? -18.220 6.472 16.937 1.00 96.81 107 SER A O 1
ATOM 852 N N . LYS A 1 108 ? -20.288 5.657 16.609 1.00 96.69 108 LYS A N 1
ATOM 853 C CA . LYS A 1 108 ? -20.408 5.040 17.943 1.00 96.69 108 LYS A CA 1
ATOM 854 C C . LYS A 1 108 ? -19.462 3.848 18.134 1.00 96.69 108 LYS A C 1
ATOM 856 O O . LYS A 1 108 ? -19.105 3.544 19.265 1.00 96.69 108 LYS A O 1
ATOM 861 N N . ASP A 1 109 ? -19.072 3.195 17.039 1.00 97.44 109 ASP A N 1
ATOM 862 C CA . ASP A 1 109 ? -18.120 2.083 17.022 1.00 97.44 109 ASP A CA 1
ATOM 863 C C . ASP A 1 109 ? -17.030 2.343 15.965 1.00 97.44 109 ASP A C 1
ATOM 865 O O . ASP A 1 109 ? -17.119 1.867 14.823 1.00 97.44 109 ASP A O 1
ATOM 869 N N . PRO A 1 110 ? -15.980 3.104 16.332 1.00 97.31 110 PRO A N 1
ATOM 870 C CA . PRO A 1 110 ? -14.878 3.406 15.426 1.00 97.31 110 PRO A CA 1
ATOM 871 C C . PRO A 1 110 ? -14.165 2.160 14.898 1.00 97.31 110 PRO A C 1
ATOM 873 O O . PRO A 1 110 ? -13.659 2.178 13.776 1.00 97.31 110 PRO A O 1
ATOM 876 N N . ALA A 1 111 ? -14.137 1.066 15.669 1.00 97.19 111 ALA A N 1
ATOM 877 C CA . ALA A 1 111 ? -13.490 -0.174 15.260 1.00 97.19 111 ALA A CA 1
ATOM 878 C C . ALA A 1 111 ? -14.269 -0.859 14.127 1.00 97.19 111 ALA A C 1
ATOM 880 O O . ALA A 1 111 ? -13.672 -1.256 13.124 1.00 97.19 111 ALA A O 1
ATOM 881 N N . ALA A 1 112 ? -15.596 -0.956 14.233 1.00 97.44 112 ALA A N 1
ATOM 882 C CA . ALA A 1 112 ? -16.424 -1.454 13.136 1.00 97.44 112 ALA A CA 1
ATOM 883 C C . ALA A 1 112 ? -16.354 -0.530 11.911 1.00 97.44 112 ALA A C 1
ATOM 885 O O . ALA A 1 112 ? -16.170 -1.008 10.787 1.00 97.44 112 ALA A O 1
ATOM 886 N N . GLY A 1 113 ? -16.424 0.789 12.127 1.00 97.75 113 GLY A N 1
ATOM 887 C CA . GLY A 1 113 ? -16.332 1.788 11.062 1.00 97.75 113 GLY A CA 1
ATOM 888 C C . GLY A 1 113 ? -15.048 1.648 10.243 1.00 97.75 113 GLY A C 1
ATOM 889 O O . GLY A 1 113 ? -15.100 1.525 9.018 1.00 97.75 113 GLY A O 1
ATOM 890 N N . ILE A 1 114 ? -13.890 1.574 10.906 1.00 98.06 114 ILE A N 1
ATOM 891 C CA . ILE A 1 114 ? -12.607 1.478 10.203 1.00 98.06 114 ILE A CA 1
ATOM 892 C C . ILE A 1 114 ? -12.409 0.124 9.506 1.00 98.06 114 ILE A C 1
ATOM 894 O O . ILE A 1 114 ? -11.795 0.078 8.441 1.00 98.06 114 ILE A O 1
ATOM 898 N N . ARG A 1 115 ? -12.983 -0.974 10.025 1.00 97.94 115 ARG A N 1
ATOM 899 C CA . ARG A 1 115 ? -12.996 -2.272 9.323 1.00 97.94 115 ARG A CA 1
ATOM 900 C C . ARG A 1 115 ? -13.776 -2.191 8.012 1.00 97.94 115 ARG A C 1
ATOM 902 O O . ARG A 1 115 ? -13.311 -2.695 6.991 1.00 97.94 115 ARG A O 1
ATOM 909 N N . VAL A 1 116 ? -14.937 -1.536 8.010 1.00 97.38 116 VAL A N 1
ATOM 910 C CA . VAL A 1 116 ? -15.717 -1.333 6.779 1.00 97.38 116 VAL A CA 1
ATOM 911 C C . VAL A 1 116 ? -14.912 -0.519 5.767 1.00 97.38 116 VAL A C 1
ATOM 913 O O . VAL A 1 116 ? -14.798 -0.938 4.614 1.00 97.38 116 VAL A O 1
ATOM 916 N N . GLN A 1 117 ? -14.294 0.580 6.208 1.00 98.12 117 GLN A N 1
ATOM 917 C CA . GLN A 1 117 ? -13.479 1.427 5.336 1.00 98.12 117 GLN A CA 1
ATOM 918 C C . GLN A 1 117 ? -12.261 0.685 4.777 1.00 98.12 117 GLN A C 1
ATOM 920 O O . GLN A 1 117 ? -12.052 0.694 3.569 1.00 98.12 117 GLN A O 1
ATOM 925 N N . ALA A 1 118 ? -11.506 -0.034 5.614 1.00 98.56 118 ALA A N 1
ATOM 926 C CA . ALA A 1 118 ? -10.363 -0.840 5.182 1.00 98.56 118 ALA A CA 1
ATOM 927 C C . ALA A 1 118 ? -10.750 -1.845 4.085 1.00 98.56 118 ALA A C 1
ATOM 929 O O . ALA A 1 118 ? -10.050 -1.979 3.081 1.00 98.56 118 ALA A O 1
ATOM 930 N N . ARG A 1 119 ? -11.892 -2.532 4.249 1.00 98.50 119 ARG A N 1
ATOM 931 C CA . ARG A 1 119 ? -12.373 -3.509 3.264 1.00 98.50 119 ARG A CA 1
ATOM 932 C C . ARG A 1 119 ? -12.657 -2.855 1.916 1.00 98.50 119 ARG A C 1
ATOM 934 O O . ARG A 1 119 ? -12.227 -3.380 0.891 1.00 98.50 119 ARG A O 1
ATOM 941 N N . TRP A 1 120 ? -13.391 -1.744 1.921 1.00 98.50 120 TRP A N 1
ATOM 942 C CA . TRP A 1 120 ? -13.761 -1.042 0.695 1.00 98.50 120 TRP A CA 1
ATOM 943 C C . TRP A 1 120 ? -12.561 -0.386 0.023 1.00 98.50 120 TRP A C 1
ATOM 945 O O . TRP A 1 120 ? -12.421 -0.518 -1.187 1.00 98.50 120 TRP A O 1
ATOM 955 N N . LEU A 1 121 ? -11.669 0.249 0.783 1.00 98.62 121 LEU A N 1
ATOM 956 C CA . LEU A 1 121 ? -10.471 0.883 0.237 1.00 98.62 121 LEU A CA 1
ATOM 957 C C . LEU A 1 121 ? -9.552 -0.136 -0.441 1.00 98.62 121 LEU A C 1
ATOM 959 O O . LEU A 1 121 ? -9.125 0.111 -1.565 1.00 98.62 121 LEU A O 1
ATOM 963 N N . ILE A 1 122 ? -9.315 -1.303 0.173 1.00 98.69 122 ILE A N 1
ATOM 964 C CA . ILE A 1 122 ? -8.581 -2.394 -0.487 1.00 98.69 122 ILE A CA 1
ATOM 965 C C . ILE A 1 122 ? -9.347 -2.852 -1.732 1.00 98.69 122 ILE A C 1
ATOM 967 O O . ILE A 1 122 ? -8.813 -2.803 -2.837 1.00 98.69 122 ILE A O 1
ATOM 971 N N . GLY A 1 123 ? -10.603 -3.279 -1.571 1.00 98.62 123 GLY A N 1
ATOM 972 C CA . GLY A 1 123 ? -11.371 -3.883 -2.659 1.00 98.62 123 GLY A CA 1
ATOM 973 C C . GLY A 1 123 ? -11.497 -2.977 -3.885 1.00 98.62 123 GLY A C 1
ATOM 974 O O . GLY A 1 123 ? -11.247 -3.421 -5.002 1.00 98.62 123 GLY A O 1
ATOM 975 N N . LEU A 1 124 ? -11.831 -1.701 -3.681 1.00 98.56 124 LEU A N 1
ATOM 976 C CA . LEU A 1 124 ? -11.997 -0.727 -4.759 1.00 98.56 124 LEU A CA 1
ATOM 977 C C . LEU A 1 124 ? -10.660 -0.315 -5.379 1.00 98.56 124 LEU A C 1
ATOM 979 O O . LEU A 1 124 ? -10.581 -0.210 -6.599 1.00 98.56 124 LEU A O 1
ATOM 983 N N . CYS A 1 125 ? -9.602 -0.131 -4.580 1.00 98.12 125 CYS A N 1
ATOM 984 C CA . CYS A 1 125 ? -8.283 0.209 -5.117 1.00 98.12 125 CYS A CA 1
ATOM 985 C C . CYS A 1 125 ? -7.774 -0.885 -6.064 1.00 98.12 125 CYS A C 1
ATOM 987 O O . CYS A 1 125 ? -7.373 -0.593 -7.191 1.00 98.12 125 CYS A O 1
ATOM 989 N N . PHE A 1 126 ? -7.869 -2.149 -5.645 1.00 98.56 126 PHE A N 1
ATOM 990 C CA . PHE A 1 126 ? -7.477 -3.286 -6.473 1.00 98.56 126 PHE A CA 1
ATOM 991 C C . PHE A 1 126 ? -8.410 -3.503 -7.668 1.00 98.56 126 PHE A C 1
ATOM 993 O O . PHE A 1 126 ? -7.932 -3.837 -8.751 1.00 98.56 126 PHE A O 1
ATOM 1000 N N . LEU A 1 127 ? -9.719 -3.268 -7.518 1.00 98.62 127 LEU A N 1
ATOM 1001 C CA . LEU A 1 127 ? -10.658 -3.327 -8.639 1.00 98.62 127 LEU A CA 1
ATOM 1002 C C . LEU A 1 127 ? -10.290 -2.302 -9.712 1.00 98.62 127 LEU A C 1
ATOM 1004 O O . LEU A 1 127 ? -10.148 -2.667 -10.874 1.00 98.62 127 LEU A O 1
ATOM 1008 N N . PHE A 1 128 ? -10.109 -1.036 -9.335 1.00 98.25 128 PHE A N 1
ATOM 1009 C CA . PHE A 1 128 ? -9.775 0.018 -10.291 1.00 98.25 128 PHE A CA 1
ATOM 1010 C C . PHE A 1 128 ? -8.404 -0.207 -10.927 1.00 98.25 128 PHE A C 1
ATOM 1012 O O . PHE A 1 128 ? -8.267 -0.027 -12.135 1.00 98.25 128 PHE A O 1
ATOM 1019 N N . ALA A 1 129 ? -7.421 -0.683 -10.158 1.00 97.31 129 ALA A N 1
ATOM 1020 C CA . ALA A 1 129 ? -6.123 -1.072 -10.696 1.00 97.31 129 ALA A CA 1
ATOM 1021 C C . ALA A 1 129 ? -6.245 -2.208 -11.730 1.00 97.31 129 ALA A C 1
ATOM 1023 O O . ALA A 1 129 ? -5.643 -2.119 -12.799 1.00 97.31 129 ALA A O 1
ATOM 1024 N N . THR A 1 130 ? -7.064 -3.225 -11.448 1.00 98.56 130 THR A N 1
ATOM 1025 C CA . THR A 1 130 ? -7.321 -4.355 -12.356 1.00 98.56 130 THR A CA 1
ATOM 1026 C C . THR A 1 130 ? -8.045 -3.896 -13.621 1.00 98.56 130 THR A C 1
ATOM 1028 O O . THR A 1 130 ? -7.618 -4.217 -14.726 1.00 98.56 130 THR A O 1
ATOM 1031 N N . VAL A 1 131 ? -9.120 -3.113 -13.482 1.00 98.50 131 VAL A N 1
ATOM 1032 C CA . VAL A 1 131 ? -9.903 -2.603 -14.618 1.00 98.50 131 VAL A CA 1
ATOM 1033 C C . VAL A 1 131 ? -9.034 -1.736 -15.521 1.00 98.50 131 VAL A C 1
ATOM 1035 O O . VAL A 1 131 ? -9.030 -1.953 -16.728 1.00 98.50 131 VAL A O 1
ATOM 1038 N N . TRP A 1 132 ? -8.248 -0.816 -14.955 1.00 97.50 132 TRP A N 1
ATOM 1039 C CA . TRP A 1 132 ? -7.335 0.029 -15.727 1.00 97.50 132 TRP A CA 1
ATOM 1040 C C . TRP A 1 132 ? -6.342 -0.801 -16.555 1.00 97.50 132 TRP A C 1
ATOM 1042 O O . TRP A 1 132 ? -6.130 -0.517 -17.733 1.00 97.50 132 TRP A O 1
ATOM 1052 N N . LYS A 1 133 ? -5.790 -1.875 -15.976 1.00 97.69 133 LYS A N 1
ATOM 1053 C CA . LYS A 1 133 ? -4.897 -2.812 -16.677 1.00 97.69 133 LYS A CA 1
ATOM 1054 C C . LYS A 1 133 ? -5.603 -3.565 -17.803 1.00 97.69 133 LYS A C 1
ATOM 1056 O O . LYS A 1 133 ? -5.032 -3.715 -18.877 1.00 97.69 133 LYS A O 1
ATOM 1061 N N . LEU A 1 134 ? -6.843 -4.007 -17.580 1.00 98.31 134 LEU A N 1
ATOM 1062 C CA . LEU A 1 134 ? -7.641 -4.715 -18.588 1.00 98.31 134 LEU A CA 1
ATOM 1063 C C . LEU A 1 134 ? -8.001 -3.840 -19.792 1.00 98.31 134 LEU A C 1
ATOM 1065 O O . LEU A 1 134 ? -8.092 -4.351 -20.902 1.00 98.31 134 LEU A O 1
ATOM 1069 N N . ILE A 1 135 ? -8.207 -2.539 -19.586 1.00 98.06 135 ILE A N 1
ATOM 1070 C CA . ILE A 1 135 ? -8.563 -1.606 -20.667 1.00 98.06 135 ILE A CA 1
ATOM 1071 C C . ILE A 1 135 ? -7.344 -0.938 -21.315 1.00 98.06 135 ILE A C 1
ATOM 1073 O O . ILE A 1 135 ? -7.519 -0.111 -22.205 1.00 98.06 135 ILE A O 1
ATOM 1077 N N . THR A 1 136 ? -6.122 -1.272 -20.884 1.00 97.69 136 THR A N 1
ATOM 1078 C CA . THR A 1 136 ? -4.879 -0.692 -21.412 1.00 97.69 136 THR A CA 1
ATOM 1079 C C . THR A 1 136 ? -4.150 -1.719 -22.292 1.00 97.69 136 THR A C 1
ATOM 1081 O O . THR A 1 136 ? -3.506 -2.623 -21.753 1.00 97.69 136 THR A O 1
ATOM 1084 N N . PRO A 1 137 ? -4.191 -1.598 -23.637 1.00 96.94 137 PRO A N 1
ATOM 1085 C CA . PRO A 1 137 ? -3.586 -2.580 -24.547 1.00 96.94 137 PRO A CA 1
ATOM 1086 C C . PRO A 1 137 ? -2.089 -2.820 -24.293 1.00 96.94 137 PRO A C 1
ATOM 1088 O O . PRO A 1 137 ? -1.645 -3.965 -24.246 1.00 96.94 137 PRO A O 1
ATOM 1091 N N . ASP A 1 138 ? -1.337 -1.748 -24.031 1.00 94.81 138 ASP A N 1
ATOM 1092 C CA . ASP A 1 138 ? 0.102 -1.768 -23.718 1.00 94.81 138 ASP A CA 1
ATOM 1093 C C . ASP A 1 138 ? 0.435 -2.490 -22.401 1.00 94.81 138 ASP A C 1
ATOM 1095 O O . ASP A 1 138 ? 1.580 -2.875 -22.148 1.00 94.81 138 ASP A O 1
ATOM 1099 N N . TYR A 1 139 ? -0.556 -2.646 -21.522 1.00 96.75 139 TYR A N 1
ATOM 1100 C CA . TYR A 1 139 ? -0.410 -3.468 -20.333 1.00 96.75 139 TYR A CA 1
ATOM 1101 C C . TYR A 1 139 ? -0.598 -4.942 -20.691 1.00 96.75 139 TYR A C 1
ATOM 1103 O O . TYR A 1 139 ? 0.250 -5.760 -20.348 1.00 96.75 139 TYR A O 1
ATOM 1111 N N . LEU A 1 140 ? -1.672 -5.281 -21.416 1.00 97.69 140 LEU A N 1
ATOM 1112 C CA . LEU A 1 140 ? -2.019 -6.664 -21.771 1.00 97.69 140 LEU A CA 1
ATOM 1113 C C . LEU A 1 140 ? -0.979 -7.350 -22.661 1.00 97.69 140 LEU A C 1
ATOM 1115 O O . LEU A 1 140 ? -0.754 -8.553 -22.532 1.00 97.69 140 LEU A O 1
ATOM 1119 N N . ASP A 1 141 ? -0.313 -6.598 -23.532 1.00 97.44 141 ASP A N 1
ATOM 1120 C CA . ASP A 1 141 ? 0.797 -7.114 -24.330 1.00 97.44 141 ASP A CA 1
ATOM 1121 C C . ASP A 1 141 ? 2.152 -7.043 -23.609 1.00 97.44 141 ASP A C 1
ATOM 1123 O O . ASP A 1 141 ? 3.192 -7.212 -24.241 1.00 97.44 141 ASP A O 1
ATOM 1127 N N . ALA A 1 142 ? 2.166 -6.814 -22.296 1.00 97.69 142 ALA A N 1
ATOM 1128 C CA . ALA A 1 142 ? 3.341 -6.773 -21.432 1.00 97.69 142 ALA A CA 1
ATOM 1129 C C . ALA A 1 142 ? 4.379 -5.675 -21.730 1.00 97.69 142 ALA A C 1
ATOM 1131 O O . ALA A 1 142 ? 5.431 -5.660 -21.080 1.00 97.69 142 ALA A O 1
ATOM 1132 N N . ARG A 1 143 ? 4.122 -4.733 -22.654 1.00 96.50 143 ARG A N 1
ATOM 1133 C CA . ARG A 1 143 ? 5.049 -3.617 -22.918 1.00 96.50 143 ARG A CA 1
ATOM 1134 C C . ARG A 1 143 ? 5.286 -2.762 -21.681 1.00 96.50 143 ARG A C 1
ATOM 1136 O O . ARG A 1 143 ? 6.417 -2.342 -21.455 1.00 96.50 143 ARG A O 1
ATOM 1143 N N . HIS A 1 144 ? 4.264 -2.566 -20.848 1.00 95.50 144 HIS A N 1
ATOM 1144 C CA . HIS A 1 144 ? 4.400 -1.831 -19.590 1.00 95.50 144 HIS A CA 1
ATOM 1145 C C . HIS A 1 144 ? 5.512 -2.405 -18.693 1.00 95.50 144 HIS A C 1
ATOM 1147 O O . HIS A 1 144 ? 6.431 -1.684 -18.302 1.00 95.50 144 HIS A O 1
ATOM 1153 N N . PHE A 1 145 ? 5.472 -3.711 -18.403 1.00 97.12 145 PHE A N 1
ATOM 1154 C CA . PHE A 1 145 ? 6.500 -4.350 -17.576 1.00 97.12 145 PHE A CA 1
ATOM 1155 C C . PHE A 1 145 ? 7.831 -4.530 -18.305 1.00 97.12 145 PHE A C 1
ATOM 1157 O O . PHE A 1 145 ? 8.870 -4.505 -17.654 1.00 97.12 145 PHE A O 1
ATOM 1164 N N . GLU A 1 146 ? 7.831 -4.687 -19.630 1.00 97.44 146 GLU A N 1
ATOM 1165 C CA . GLU A 1 146 ? 9.068 -4.738 -20.415 1.00 97.44 146 GLU A CA 1
ATOM 1166 C C . GLU A 1 146 ? 9.833 -3.416 -20.301 1.00 97.44 146 GLU A C 1
ATOM 1168 O O . GLU A 1 146 ? 11.017 -3.427 -19.980 1.00 97.44 146 GLU A O 1
ATOM 1173 N N . VAL A 1 147 ? 9.155 -2.276 -20.464 1.00 96.12 147 VAL A N 1
ATOM 1174 C CA . VAL A 1 147 ? 9.763 -0.955 -20.246 1.00 96.12 147 VAL A CA 1
ATOM 1175 C C . VAL A 1 147 ? 10.205 -0.806 -18.790 1.00 96.12 147 VAL A C 1
ATOM 1177 O O . VAL A 1 147 ? 11.355 -0.447 -18.550 1.00 96.12 147 VAL A O 1
ATOM 1180 N N . ALA A 1 148 ? 9.356 -1.159 -17.818 1.00 95.50 148 ALA A N 1
ATOM 1181 C CA . ALA A 1 148 ? 9.705 -1.062 -16.400 1.00 95.50 148 ALA A CA 1
ATOM 1182 C C . ALA A 1 148 ? 10.973 -1.865 -16.048 1.00 95.50 148 ALA A C 1
ATOM 1184 O O . ALA A 1 148 ? 11.890 -1.318 -15.442 1.00 95.50 148 ALA A O 1
ATOM 1185 N N . LEU A 1 149 ? 11.082 -3.123 -16.490 1.00 97.12 149 LEU A N 1
ATOM 1186 C CA . LEU A 1 149 ? 12.274 -3.959 -16.287 1.00 97.12 149 LEU A CA 1
ATOM 1187 C C . LEU A 1 149 ? 13.538 -3.351 -16.908 1.00 97.12 149 LEU A C 1
ATOM 1189 O O . LEU A 1 149 ? 14.635 -3.558 -16.395 1.00 97.12 149 LEU A O 1
ATOM 1193 N N . LEU A 1 150 ? 13.400 -2.626 -18.018 1.00 97.62 150 LEU A N 1
ATOM 1194 C CA . LEU A 1 150 ? 14.530 -2.098 -18.776 1.00 97.62 150 LEU A CA 1
ATOM 1195 C C . LEU A 1 150 ? 14.984 -0.707 -18.333 1.00 97.62 150 LEU A C 1
ATOM 1197 O O . LEU A 1 150 ? 16.144 -0.376 -18.575 1.00 97.62 150 LEU A O 1
ATOM 1201 N N . SER A 1 151 ? 14.114 0.100 -17.720 1.00 95.88 151 SER A N 1
ATOM 1202 C CA . SER A 1 151 ? 14.424 1.494 -17.377 1.00 95.88 151 SER A CA 1
ATOM 1203 C C . SER A 1 151 ? 14.251 1.853 -15.901 1.00 95.88 151 SER A C 1
ATOM 1205 O O . SER A 1 151 ? 14.933 2.760 -15.424 1.00 95.88 151 SER A O 1
ATOM 1207 N N . ASP A 1 152 ? 13.384 1.171 -15.152 1.00 92.81 152 ASP A N 1
ATOM 1208 C CA . ASP A 1 152 ? 13.082 1.515 -13.759 1.00 92.81 152 ASP A CA 1
ATOM 1209 C C . ASP A 1 152 ? 14.107 0.900 -12.788 1.00 92.81 152 ASP A C 1
ATOM 1211 O O . ASP A 1 152 ? 14.445 -0.283 -12.863 1.00 92.81 152 ASP A O 1
ATOM 1215 N N . SER A 1 153 ? 14.614 1.705 -11.851 1.00 91.06 153 SER A N 1
ATOM 1216 C CA . SER A 1 153 ? 15.601 1.268 -10.856 1.00 91.06 153 SER A CA 1
ATOM 1217 C C . SER A 1 153 ? 15.086 0.197 -9.909 1.00 91.06 153 SER A C 1
ATOM 1219 O O . SER A 1 153 ? 15.865 -0.649 -9.473 1.00 91.06 153 SER A O 1
ATOM 1221 N N . ARG A 1 154 ? 13.782 0.183 -9.633 1.00 89.31 154 ARG A N 1
ATOM 1222 C CA . ARG A 1 154 ? 13.153 -0.788 -8.733 1.00 89.31 154 ARG A CA 1
ATOM 1223 C C . ARG A 1 154 ? 13.219 -2.202 -9.303 1.00 89.31 154 ARG A C 1
ATOM 1225 O O . ARG A 1 154 ? 13.355 -3.155 -8.550 1.00 89.31 154 ARG A O 1
ATOM 1232 N N . PHE A 1 155 ? 13.186 -2.335 -10.627 1.00 93.62 155 PHE A N 1
ATOM 1233 C CA . PHE A 1 155 ? 13.205 -3.625 -11.316 1.00 93.62 155 PHE A CA 1
ATOM 1234 C C . PHE A 1 155 ? 14.614 -4.081 -11.728 1.00 93.62 155 PHE A C 1
ATOM 1236 O O . PHE A 1 155 ? 14.769 -5.202 -12.219 1.00 93.62 155 PHE A O 1
ATOM 1243 N N . GLU A 1 156 ? 15.645 -3.257 -11.502 1.00 92.12 156 GLU A N 1
ATOM 1244 C CA . GLU A 1 156 ? 17.020 -3.519 -11.947 1.00 92.12 156 GLU A CA 1
ATOM 1245 C C . GLU A 1 156 ? 17.549 -4.863 -11.432 1.00 92.12 156 GLU A C 1
ATOM 1247 O O . GLU A 1 156 ? 18.150 -5.617 -12.196 1.00 92.12 156 GLU A O 1
ATOM 1252 N N . GLY A 1 157 ? 17.290 -5.193 -10.162 1.00 90.81 157 GLY A N 1
ATOM 1253 C CA . GLY A 1 157 ? 17.724 -6.459 -9.564 1.00 90.81 157 GLY A CA 1
ATOM 1254 C C . GLY A 1 157 ? 17.174 -7.670 -10.318 1.00 90.81 157 GLY A C 1
ATOM 1255 O O . GLY A 1 157 ? 17.933 -8.561 -10.699 1.00 90.81 157 GLY A O 1
ATOM 1256 N N . VAL A 1 158 ? 15.873 -7.675 -10.621 1.00 93.25 158 VAL A N 1
ATOM 1257 C CA . VAL A 1 158 ? 15.216 -8.763 -11.365 1.00 93.25 158 VAL A CA 1
ATOM 1258 C C . VAL A 1 158 ? 15.671 -8.795 -12.823 1.00 93.25 158 VAL A C 1
ATOM 1260 O O . VAL A 1 158 ? 15.969 -9.868 -13.350 1.00 93.25 158 VAL A O 1
ATOM 1263 N N . ALA A 1 159 ? 15.776 -7.639 -13.478 1.00 95.44 159 ALA A N 1
ATOM 1264 C CA . ALA A 1 159 ? 16.221 -7.555 -14.865 1.00 95.44 159 ALA A CA 1
ATOM 1265 C C . ALA A 1 159 ? 17.675 -8.024 -15.043 1.00 95.44 159 ALA A C 1
ATOM 1267 O O . ALA A 1 159 ? 17.983 -8.718 -16.013 1.00 95.44 159 ALA A O 1
ATOM 1268 N N . ALA A 1 160 ? 18.558 -7.704 -14.095 1.00 94.94 160 ALA A N 1
ATOM 1269 C CA . ALA A 1 160 ? 19.949 -8.137 -14.127 1.00 94.94 160 ALA A CA 1
ATOM 1270 C C . ALA A 1 160 ? 20.099 -9.630 -13.797 1.00 94.94 160 ALA A C 1
ATOM 1272 O O . ALA A 1 160 ? 20.744 -10.364 -14.541 1.00 94.94 160 ALA A O 1
ATOM 1273 N N . THR A 1 161 ? 19.479 -10.096 -12.708 1.00 93.62 161 THR A N 1
ATOM 1274 C CA . THR A 1 161 ? 19.669 -11.471 -12.211 1.00 93.62 161 THR A CA 1
ATOM 1275 C C . THR A 1 161 ? 18.863 -12.500 -13.003 1.00 93.62 161 THR A C 1
ATOM 1277 O O . THR A 1 161 ? 19.435 -13.408 -13.600 1.00 93.62 161 THR A O 1
ATOM 1280 N N . ALA A 1 162 ? 17.539 -12.350 -13.059 1.00 94.69 162 ALA A N 1
ATOM 1281 C CA . ALA A 1 162 ? 16.650 -13.281 -13.751 1.00 94.69 162 ALA A CA 1
ATOM 1282 C C . ALA A 1 162 ? 16.557 -12.974 -15.255 1.00 94.69 162 ALA A C 1
ATOM 1284 O O . ALA A 1 162 ? 16.507 -13.884 -16.085 1.00 94.69 162 ALA A O 1
ATOM 1285 N N . GLY A 1 163 ? 16.555 -11.687 -15.618 1.00 95.56 163 GLY A N 1
ATOM 1286 C CA . GLY A 1 163 ? 16.499 -11.236 -17.011 1.00 95.56 163 GLY A CA 1
ATOM 1287 C C . GLY A 1 163 ? 17.828 -11.355 -17.760 1.00 95.56 163 GLY A C 1
ATOM 1288 O O . GLY A 1 163 ? 17.831 -11.347 -18.991 1.00 95.56 163 GLY A O 1
ATOM 1289 N N . GLY A 1 164 ? 18.954 -11.508 -17.055 1.00 96.19 164 GLY A N 1
ATOM 1290 C CA . GLY A 1 164 ? 20.282 -11.621 -17.661 1.00 96.19 164 GLY A CA 1
ATOM 1291 C C . GLY A 1 164 ? 20.742 -10.355 -18.389 1.00 96.19 164 GLY A C 1
ATOM 1292 O O . GLY A 1 164 ? 21.525 -10.448 -19.331 1.00 96.19 164 GLY A O 1
ATOM 1293 N N . MET A 1 165 ? 20.223 -9.186 -18.010 1.00 97.44 165 MET A N 1
ATOM 1294 C CA . MET A 1 165 ? 20.678 -7.903 -18.544 1.00 97.44 165 MET A CA 1
ATOM 1295 C C . MET A 1 165 ? 21.973 -7.462 -17.863 1.00 97.44 165 MET A C 1
ATOM 1297 O O . MET A 1 165 ? 22.132 -7.606 -16.649 1.00 97.44 165 MET A O 1
ATOM 1301 N N . SER A 1 166 ? 22.886 -6.850 -18.618 1.00 96.94 166 SER A N 1
ATOM 1302 C CA . SER A 1 166 ? 24.021 -6.177 -17.992 1.00 96.94 166 SER A CA 1
ATOM 1303 C C . SER A 1 166 ? 23.536 -4.909 -17.275 1.00 96.94 166 SER A C 1
ATOM 1305 O O . SER A 1 166 ? 22.668 -4.182 -17.768 1.00 96.94 166 SER A O 1
ATOM 1307 N N . ARG A 1 167 ? 24.113 -4.594 -16.107 1.00 94.50 167 ARG A N 1
ATOM 1308 C CA . ARG A 1 167 ? 23.802 -3.332 -15.405 1.00 94.50 167 ARG A CA 1
ATOM 1309 C C . ARG A 1 167 ? 24.176 -2.104 -16.241 1.00 94.50 167 ARG A C 1
ATOM 1311 O O . ARG A 1 167 ? 23.548 -1.060 -16.099 1.00 94.50 167 ARG A O 1
ATOM 1318 N N . GLN A 1 168 ? 25.169 -2.230 -17.123 1.00 96.44 168 GLN A N 1
ATOM 1319 C CA . GLN A 1 168 ? 25.548 -1.176 -18.060 1.00 96.44 168 GLN A CA 1
ATOM 1320 C C . GLN A 1 168 ? 24.430 -0.897 -19.074 1.00 96.44 168 GLN A C 1
ATOM 1322 O O . GLN A 1 168 ? 24.101 0.265 -19.302 1.00 96.44 168 GLN A O 1
ATOM 1327 N N . ASP A 1 169 ? 23.804 -1.936 -19.630 1.00 97.19 169 ASP A N 1
ATOM 1328 C CA . ASP A 1 169 ? 22.682 -1.776 -20.560 1.00 97.19 169 ASP A CA 1
ATOM 1329 C C . ASP A 1 169 ? 21.454 -1.176 -19.877 1.00 97.19 169 ASP A C 1
ATOM 1331 O O . ASP A 1 169 ? 20.817 -0.289 -20.440 1.00 97.19 169 ASP A O 1
ATOM 1335 N N . LEU A 1 170 ? 21.151 -1.597 -18.645 1.00 96.75 170 LEU A N 1
ATOM 1336 C CA . LEU A 1 170 ? 20.044 -1.031 -17.865 1.00 96.75 170 LEU A CA 1
ATOM 1337 C C . LEU A 1 170 ? 20.266 0.457 -17.548 1.00 96.75 170 LEU A C 1
ATOM 1339 O O . LEU A 1 170 ? 19.335 1.256 -17.651 1.00 96.75 170 LEU A O 1
ATOM 1343 N N . ARG A 1 171 ? 21.502 0.858 -17.218 1.00 96.19 171 ARG A N 1
ATOM 1344 C CA . ARG A 1 171 ? 21.856 2.277 -17.040 1.00 96.19 171 ARG A CA 1
ATOM 1345 C C . ARG A 1 171 ? 21.707 3.063 -18.344 1.00 96.19 171 ARG A C 1
ATOM 1347 O O . ARG A 1 171 ? 21.046 4.096 -18.339 1.00 96.19 171 ARG A O 1
ATOM 1354 N N . ALA A 1 172 ? 22.223 2.541 -19.459 1.00 96.50 172 ALA A N 1
ATOM 1355 C CA . ALA A 1 172 ? 22.109 3.185 -20.770 1.00 96.50 172 ALA A CA 1
ATOM 1356 C C . ALA A 1 172 ? 20.645 3.341 -21.228 1.00 96.50 172 ALA A C 1
ATOM 1358 O O . ALA A 1 172 ? 20.264 4.372 -21.790 1.00 96.50 172 ALA A O 1
ATOM 1359 N N . ASN A 1 173 ? 19.802 2.341 -20.955 1.00 97.50 173 ASN A N 1
ATOM 1360 C CA . ASN A 1 173 ? 18.362 2.418 -21.191 1.00 97.50 173 ASN A CA 1
ATOM 1361 C C . ASN A 1 173 ? 17.719 3.529 -20.360 1.00 97.50 173 ASN A C 1
ATOM 1363 O O . ASN A 1 173 ? 16.985 4.349 -20.910 1.00 97.50 173 ASN A O 1
ATOM 1367 N N . ARG A 1 174 ? 18.017 3.593 -19.056 1.00 95.56 174 ARG A N 1
ATOM 1368 C CA . ARG A 1 174 ? 17.477 4.625 -18.161 1.00 95.56 174 ARG A CA 1
ATOM 1369 C C . ARG A 1 174 ? 17.879 6.026 -18.606 1.00 95.56 174 ARG A C 1
ATOM 1371 O O . ARG A 1 174 ? 17.021 6.890 -18.705 1.00 95.56 174 ARG A O 1
ATOM 1378 N N . GLU A 1 175 ? 19.148 6.234 -18.946 1.00 94.75 175 GLU A N 1
ATOM 1379 C CA . GLU A 1 175 ? 19.631 7.509 -19.487 1.00 94.75 175 GLU A CA 1
ATOM 1380 C C . GLU A 1 175 ? 18.898 7.900 -20.774 1.00 94.75 175 GLU A C 1
ATOM 1382 O O . GLU A 1 175 ? 18.549 9.063 -20.959 1.00 94.75 175 GLU A O 1
ATOM 1387 N N . SER A 1 176 ? 18.623 6.929 -21.649 1.00 94.75 176 SER A N 1
ATOM 1388 C CA . SER A 1 176 ? 17.877 7.168 -22.887 1.00 94.75 176 SER A CA 1
ATOM 1389 C C . SER A 1 176 ? 16.428 7.576 -22.611 1.00 94.75 176 SER A C 1
ATOM 1391 O O . SER A 1 176 ? 15.955 8.548 -23.193 1.00 94.75 176 SER A O 1
ATOM 1393 N N . VAL A 1 177 ? 15.746 6.910 -21.673 1.00 93.88 177 VAL A N 1
ATOM 1394 C CA . VAL A 1 177 ? 14.392 7.302 -21.239 1.00 93.88 177 VAL A CA 1
ATOM 1395 C C . VAL A 1 177 ? 14.394 8.685 -20.581 1.00 93.88 177 VAL A C 1
ATOM 1397 O O . VAL A 1 177 ? 13.513 9.490 -20.867 1.00 93.88 177 VAL A O 1
ATOM 1400 N N . THR A 1 178 ? 15.397 9.007 -19.760 1.00 92.25 178 THR A N 1
ATOM 1401 C CA . THR A 1 178 ? 15.526 10.338 -19.146 1.00 92.25 178 THR A CA 1
ATOM 1402 C C . THR A 1 178 ? 15.695 11.435 -20.196 1.00 92.25 178 THR A C 1
ATOM 1404 O O . THR A 1 178 ? 15.075 12.488 -20.067 1.00 92.25 178 THR A O 1
ATOM 1407 N N . ARG A 1 179 ? 16.487 11.203 -21.254 1.00 91.81 179 ARG A N 1
ATOM 1408 C CA . ARG A 1 179 ? 16.619 12.161 -22.366 1.00 91.81 179 ARG A CA 1
ATOM 1409 C C . ARG A 1 179 ? 15.300 12.346 -23.115 1.00 91.81 179 ARG A C 1
ATOM 1411 O O . ARG A 1 179 ? 14.925 13.485 -23.370 1.00 91.81 179 ARG A O 1
ATOM 1418 N N . LEU A 1 180 ? 14.577 11.257 -23.386 1.00 92.75 180 LEU A N 1
ATOM 1419 C CA . LEU A 1 180 ? 13.253 11.307 -24.016 1.00 92.75 180 LEU A CA 1
ATOM 1420 C C . LEU A 1 180 ? 12.231 12.090 -23.173 1.00 92.75 180 LEU A C 1
ATOM 1422 O O . LEU A 1 180 ? 11.399 12.801 -23.717 1.00 92.75 180 LEU A O 1
ATOM 1426 N N . ALA A 1 181 ? 12.292 11.966 -21.845 1.00 89.62 181 ALA A N 1
ATOM 1427 C CA . ALA A 1 181 ? 11.371 12.641 -20.928 1.00 89.62 181 ALA A CA 1
ATOM 1428 C C . ALA A 1 181 ? 11.785 14.081 -20.567 1.00 89.62 181 ALA A C 1
ATOM 1430 O O . ALA A 1 181 ? 11.020 14.794 -19.915 1.00 89.62 181 ALA A O 1
ATOM 1431 N N . SER A 1 182 ? 12.998 14.511 -20.931 1.00 89.00 182 SER A N 1
ATOM 1432 C CA . SER A 1 182 ? 13.482 15.857 -20.620 1.00 89.00 182 SER A CA 1
ATOM 1433 C C . SER A 1 182 ? 12.724 16.926 -21.412 1.00 89.00 182 SER A C 1
ATOM 1435 O O . SER A 1 182 ? 12.513 16.793 -22.612 1.00 89.00 182 SER A O 1
ATOM 1437 N N . TRP A 1 183 ? 12.339 18.017 -20.742 1.00 84.00 183 TRP A N 1
ATOM 1438 C CA . TRP A 1 183 ? 11.577 19.121 -21.350 1.00 84.00 183 TRP A CA 1
ATOM 1439 C C . TRP A 1 183 ? 12.285 19.771 -22.551 1.00 84.00 183 TRP A C 1
ATOM 1441 O O . TRP A 1 183 ? 11.642 20.292 -23.454 1.00 84.00 183 TRP A O 1
ATOM 1451 N N . ASN A 1 184 ? 13.617 19.748 -22.554 1.00 87.19 184 ASN A N 1
ATOM 1452 C CA . ASN A 1 184 ? 14.471 20.262 -23.623 1.00 87.19 184 ASN A CA 1
ATOM 1453 C C . ASN A 1 184 ? 15.036 19.152 -24.527 1.00 87.19 184 ASN A C 1
ATOM 1455 O O . ASN A 1 184 ? 15.984 19.401 -25.273 1.00 87.19 184 ASN A O 1
ATOM 1459 N N . GLY A 1 185 ? 14.508 17.931 -24.430 1.00 80.25 185 GLY A N 1
ATOM 1460 C CA . GLY A 1 185 ? 14.936 16.802 -25.242 1.00 80.25 185 GLY A CA 1
ATOM 1461 C C . GLY A 1 185 ? 14.526 16.978 -26.701 1.00 80.25 185 GLY A C 1
ATOM 1462 O O . GLY A 1 185 ? 13.407 17.382 -26.998 1.00 80.25 185 GLY A O 1
ATOM 1463 N N . THR A 1 186 ? 15.434 16.656 -27.620 1.00 86.44 186 THR A N 1
ATOM 1464 C CA . THR A 1 186 ? 15.161 16.616 -29.069 1.00 86.44 186 THR A CA 1
ATOM 1465 C C . THR A 1 186 ? 14.776 15.219 -29.558 1.00 86.44 186 THR A C 1
ATOM 1467 O O . THR A 1 186 ? 14.483 15.033 -30.733 1.00 86.44 186 THR A O 1
ATOM 1470 N N . GLU A 1 187 ? 14.839 14.219 -28.679 1.00 89.12 187 GLU A N 1
ATOM 1471 C CA . GLU A 1 187 ? 14.538 12.828 -29.004 1.00 89.12 187 GLU A CA 1
ATOM 1472 C C . GLU A 1 187 ? 13.022 12.620 -29.012 1.00 89.12 187 GLU A C 1
ATOM 1474 O O . GLU A 1 187 ? 12.369 12.836 -27.997 1.00 89.12 187 GLU A O 1
ATOM 1479 N N . GLU A 1 188 ? 12.460 12.148 -30.123 1.00 90.81 188 GLU A N 1
ATOM 1480 C CA . GLU A 1 188 ? 11.041 11.754 -30.191 1.00 90.81 188 GLU A CA 1
ATOM 1481 C C . GLU A 1 188 ? 10.839 10.265 -29.867 1.00 90.81 188 GLU A C 1
ATOM 1483 O O . GLU A 1 188 ? 9.739 9.820 -29.532 1.00 90.81 188 GLU A O 1
ATOM 1488 N N . LYS A 1 189 ? 11.906 9.463 -29.974 1.00 93.00 189 LYS A N 1
ATOM 1489 C CA .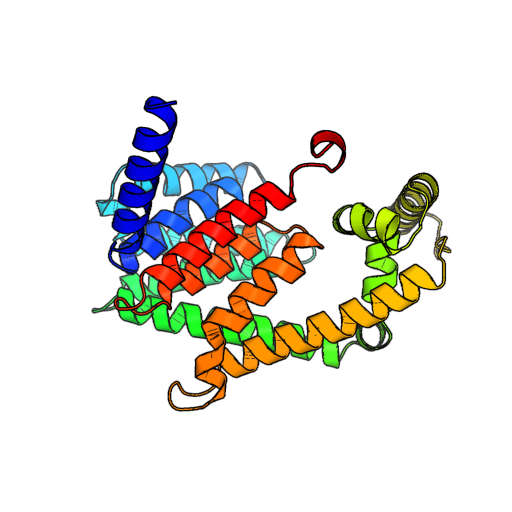 LYS A 1 189 ? 11.868 8.015 -29.766 1.00 93.00 189 LYS A CA 1
ATOM 1490 C C . LYS A 1 189 ? 13.226 7.489 -29.328 1.00 93.00 189 LYS A C 1
ATOM 1492 O O . LYS A 1 189 ? 14.257 7.899 -29.841 1.00 93.00 189 LYS A O 1
ATOM 1497 N N . VAL A 1 190 ? 13.216 6.484 -28.453 1.00 93.81 190 VAL A N 1
ATOM 1498 C CA . VAL A 1 190 ? 14.423 5.749 -28.050 1.00 93.81 190 VAL A CA 1
ATOM 1499 C C . VAL A 1 190 ? 14.234 4.250 -28.233 1.00 93.81 190 VAL A C 1
ATOM 1501 O O . VAL A 1 190 ? 13.129 3.725 -28.096 1.00 93.81 190 VAL A O 1
ATOM 1504 N N . THR A 1 191 ? 15.323 3.551 -28.547 1.00 94.38 191 THR A N 1
ATOM 1505 C CA . THR A 1 191 ? 15.334 2.086 -28.640 1.00 94.38 191 THR A CA 1
ATOM 1506 C C . THR A 1 191 ? 16.040 1.520 -27.419 1.00 94.38 191 THR A C 1
ATOM 1508 O O . THR A 1 191 ? 17.216 1.800 -27.195 1.00 94.38 191 THR A O 1
ATOM 1511 N N . LEU A 1 192 ? 15.319 0.727 -26.627 1.00 96.50 192 LEU A N 1
ATOM 1512 C CA . LEU A 1 192 ? 15.874 0.094 -25.434 1.00 96.50 192 LEU A CA 1
ATOM 1513 C C . LEU A 1 192 ? 16.596 -1.202 -25.800 1.00 96.50 192 LEU A C 1
ATOM 1515 O O . LEU A 1 192 ? 16.089 -2.025 -26.566 1.00 96.50 192 LEU A O 1
ATOM 1519 N N . ARG A 1 193 ? 17.767 -1.403 -25.201 1.00 97.31 193 ARG A N 1
ATOM 1520 C CA . ARG A 1 193 ? 18.495 -2.672 -25.234 1.00 97.31 193 ARG A CA 1
ATOM 1521 C C . ARG A 1 193 ? 17.697 -3.705 -24.454 1.00 97.31 193 ARG A C 1
ATOM 1523 O O . ARG A 1 193 ? 17.319 -3.443 -23.314 1.00 97.31 193 ARG A O 1
ATOM 1530 N N . LYS A 1 194 ? 17.442 -4.864 -25.055 1.00 96.06 194 LYS A N 1
ATOM 1531 C CA . LYS A 1 194 ? 16.586 -5.906 -24.480 1.00 96.06 194 LYS A CA 1
ATOM 1532 C C . LYS A 1 194 ? 16.982 -7.300 -24.947 1.00 96.06 194 LYS A C 1
ATOM 1534 O O . LYS A 1 194 ? 17.751 -7.444 -25.892 1.00 96.06 194 LYS A O 1
ATOM 1539 N N . ASN A 1 195 ? 16.420 -8.317 -24.300 1.00 96.56 195 ASN A N 1
ATOM 1540 C CA . ASN A 1 195 ? 16.563 -9.717 -24.682 1.00 96.56 195 ASN A CA 1
ATOM 1541 C C . ASN A 1 195 ? 15.239 -10.484 -24.468 1.00 96.56 195 ASN A C 1
ATOM 1543 O O . ASN A 1 195 ? 14.313 -9.994 -23.812 1.00 96.56 195 ASN A O 1
ATOM 1547 N N . ASP A 1 196 ? 15.161 -11.715 -24.976 1.00 97.38 196 ASP A N 1
ATOM 1548 C CA . ASP A 1 196 ? 13.947 -12.541 -24.880 1.00 97.38 196 ASP A CA 1
ATOM 1549 C C . ASP A 1 196 ? 13.601 -12.961 -23.443 1.00 97.38 196 ASP A C 1
ATOM 1551 O O . ASP A 1 196 ? 12.440 -13.224 -23.121 1.00 97.38 196 ASP A O 1
ATOM 1555 N N . ARG A 1 197 ? 14.594 -13.034 -22.544 1.00 97.56 197 ARG A N 1
ATOM 1556 C CA . ARG A 1 197 ? 14.358 -13.395 -21.137 1.00 97.56 197 ARG A CA 1
ATOM 1557 C C . ARG A 1 197 ? 13.576 -12.301 -20.420 1.00 97.56 197 ARG A C 1
ATOM 1559 O O . ARG A 1 197 ? 12.584 -12.620 -19.769 1.00 97.56 197 ARG A O 1
ATOM 1566 N N . VAL A 1 198 ? 13.964 -11.036 -20.594 1.00 97.69 198 VAL A N 1
ATOM 1567 C CA . VAL A 1 198 ? 13.231 -9.877 -20.065 1.00 97.69 198 VAL A CA 1
ATOM 1568 C C . VAL A 1 198 ? 11.797 -9.880 -20.574 1.00 97.69 198 VAL A C 1
ATOM 1570 O O . VAL A 1 198 ? 10.875 -9.713 -19.781 1.00 97.69 198 VAL A O 1
ATOM 1573 N N . ARG A 1 199 ? 11.589 -10.159 -21.867 1.00 97.56 199 ARG A N 1
ATOM 1574 C CA . ARG A 1 199 ? 10.245 -10.249 -22.444 1.00 97.56 199 ARG A CA 1
ATOM 1575 C C . ARG A 1 199 ? 9.392 -11.326 -21.766 1.00 97.56 199 ARG A C 1
ATOM 1577 O O . ARG A 1 199 ? 8.248 -11.061 -21.410 1.00 97.56 199 ARG A O 1
ATOM 1584 N N . ARG A 1 200 ? 9.935 -12.528 -21.541 1.00 98.19 200 ARG A N 1
ATOM 1585 C CA . ARG A 1 200 ? 9.211 -13.606 -20.837 1.00 98.19 200 ARG A CA 1
ATOM 1586 C C . ARG A 1 200 ? 8.863 -13.233 -19.396 1.00 98.19 200 ARG A C 1
ATOM 1588 O O . ARG A 1 200 ? 7.749 -13.507 -18.957 1.00 98.19 200 ARG A O 1
ATOM 1595 N N . ILE A 1 201 ? 9.784 -12.586 -18.681 1.00 98.00 201 ILE A N 1
ATOM 1596 C CA . ILE A 1 201 ? 9.529 -12.098 -17.318 1.00 98.00 201 ILE A CA 1
ATOM 1597 C C . ILE A 1 201 ? 8.443 -11.021 -17.338 1.00 98.00 201 ILE A C 1
ATOM 1599 O O . ILE A 1 201 ? 7.529 -11.084 -16.524 1.00 98.00 201 ILE A O 1
ATOM 1603 N N . ALA A 1 202 ? 8.483 -10.085 -18.288 1.00 98.19 202 ALA A N 1
ATOM 1604 C CA . ALA A 1 202 ? 7.458 -9.056 -18.433 1.00 98.19 202 ALA A CA 1
ATOM 1605 C C . ALA A 1 202 ? 6.060 -9.665 -18.617 1.00 98.19 202 ALA A C 1
ATOM 1607 O O . ALA A 1 202 ? 5.116 -9.245 -17.951 1.00 98.19 202 ALA A O 1
ATOM 1608 N N . VAL A 1 203 ? 5.931 -10.692 -19.465 1.00 98.44 203 VAL A N 1
ATOM 1609 C CA . VAL A 1 203 ? 4.667 -11.423 -19.661 1.00 98.44 203 VAL A CA 1
ATOM 1610 C C . VAL A 1 203 ? 4.213 -12.094 -18.364 1.00 98.44 203 VAL A C 1
ATOM 1612 O O . VAL A 1 203 ? 3.056 -11.943 -17.977 1.00 98.44 203 VAL A O 1
ATOM 1615 N N . LEU A 1 204 ? 5.115 -12.783 -17.658 1.00 98.12 204 LEU A N 1
ATOM 1616 C CA . LEU A 1 204 ? 4.794 -13.410 -16.373 1.00 98.12 204 LEU A CA 1
ATOM 1617 C C . LEU A 1 204 ? 4.304 -12.379 -15.347 1.00 98.12 204 LEU A C 1
ATOM 1619 O O . LEU A 1 204 ? 3.263 -12.591 -14.732 1.00 98.12 204 LEU A O 1
ATOM 1623 N N . LEU A 1 205 ? 5.023 -11.263 -15.182 1.00 97.88 205 LEU A N 1
ATOM 1624 C CA . LEU A 1 205 ? 4.654 -10.195 -14.249 1.00 97.88 205 LEU A CA 1
ATOM 1625 C C . LEU A 1 205 ? 3.308 -9.569 -14.613 1.00 97.88 205 LEU A C 1
ATOM 1627 O O . LEU A 1 205 ? 2.486 -9.357 -13.730 1.00 97.88 205 LEU A O 1
ATOM 1631 N N . THR A 1 206 ? 3.051 -9.348 -15.902 1.00 98.31 206 THR A N 1
ATOM 1632 C CA . THR A 1 206 ? 1.777 -8.811 -16.405 1.00 98.31 206 THR A CA 1
ATOM 1633 C C . THR A 1 206 ? 0.598 -9.652 -15.934 1.00 98.31 206 THR A C 1
ATOM 1635 O O . THR A 1 206 ? -0.313 -9.147 -15.273 1.00 98.31 206 THR A O 1
ATOM 1638 N N . TRP A 1 207 ? 0.628 -10.951 -16.232 1.00 98.31 207 TRP A N 1
ATOM 1639 C CA . TRP A 1 207 ? -0.477 -11.847 -15.902 1.00 98.31 207 TRP A CA 1
ATOM 1640 C C . TRP A 1 207 ? -0.548 -12.164 -14.413 1.00 98.31 207 TRP A C 1
ATOM 1642 O O . TRP A 1 207 ? -1.647 -12.251 -13.868 1.00 98.31 207 TRP A O 1
ATOM 1652 N N . TRP A 1 208 ? 0.598 -12.276 -13.735 1.00 98.19 208 TRP A N 1
ATOM 1653 C CA . TRP A 1 208 ? 0.640 -12.435 -12.285 1.00 98.19 208 TRP A CA 1
ATOM 1654 C C . TRP A 1 208 ? -0.013 -11.248 -11.580 1.00 98.19 208 TRP A C 1
ATOM 1656 O O . TRP A 1 208 ? -0.912 -11.453 -10.768 1.00 98.19 208 TRP A O 1
ATOM 1666 N N . THR A 1 209 ? 0.394 -10.018 -11.913 1.00 97.75 209 THR A N 1
ATOM 1667 C CA . THR A 1 209 ? -0.164 -8.800 -11.320 1.00 97.75 209 THR A CA 1
ATOM 1668 C C . THR A 1 209 ? -1.661 -8.704 -11.585 1.00 97.75 209 THR A C 1
ATOM 1670 O O . THR A 1 209 ? -2.421 -8.466 -10.651 1.00 97.75 209 THR A O 1
ATOM 1673 N N . LEU A 1 210 ? -2.107 -8.962 -12.815 1.00 98.38 210 LEU A N 1
ATOM 1674 C CA . LEU A 1 210 ? -3.531 -8.950 -13.137 1.00 98.38 210 LEU A CA 1
ATOM 1675 C C . LEU A 1 210 ? -4.321 -9.988 -12.320 1.00 98.38 210 LEU A C 1
ATOM 1677 O O . LEU A 1 210 ? -5.378 -9.673 -11.773 1.00 98.38 210 LEU A O 1
ATOM 1681 N N . ALA A 1 211 ? -3.794 -11.209 -12.196 1.00 98.50 211 ALA A N 1
ATOM 1682 C CA . ALA A 1 211 ? -4.438 -12.286 -11.453 1.00 98.50 211 ALA A CA 1
ATOM 1683 C C . ALA A 1 211 ? -4.514 -11.994 -9.947 1.00 98.50 211 ALA A C 1
ATOM 1685 O O . ALA A 1 211 ? -5.577 -12.158 -9.344 1.00 98.50 211 ALA A O 1
ATOM 1686 N N . ILE A 1 212 ? -3.414 -11.549 -9.328 1.00 98.56 212 ILE A N 1
ATOM 1687 C CA . ILE A 1 212 ? -3.386 -11.290 -7.884 1.00 98.56 212 ILE A CA 1
ATOM 1688 C C . ILE A 1 212 ? -4.211 -10.053 -7.517 1.00 98.56 212 ILE A C 1
ATOM 1690 O O . ILE A 1 212 ? -4.946 -10.089 -6.530 1.00 98.56 212 ILE A O 1
ATOM 1694 N N . GLU A 1 213 ? -4.158 -8.984 -8.318 1.00 98.56 213 GLU A N 1
ATOM 1695 C CA . GLU A 1 213 ? -4.954 -7.783 -8.068 1.00 98.56 213 GLU A CA 1
ATOM 1696 C C . GLU A 1 213 ? -6.450 -8.055 -8.251 1.00 98.56 213 GLU A C 1
ATOM 1698 O O . GLU A 1 213 ? -7.245 -7.726 -7.366 1.00 98.56 213 GLU A O 1
ATOM 1703 N N . GLY A 1 214 ? -6.829 -8.739 -9.336 1.00 98.69 214 GLY A N 1
ATOM 1704 C CA . GLY A 1 214 ? -8.214 -9.138 -9.576 1.00 98.69 214 GLY A CA 1
ATOM 1705 C C . GLY A 1 214 ? -8.733 -10.086 -8.493 1.00 98.69 214 GLY A C 1
ATOM 1706 O O . GLY A 1 214 ? -9.845 -9.917 -7.991 1.00 98.69 214 GLY A O 1
ATOM 1707 N N . GLY A 1 215 ? -7.902 -11.036 -8.056 1.00 98.56 215 GLY A N 1
ATOM 1708 C CA . GLY A 1 215 ? -8.218 -11.943 -6.953 1.00 98.56 215 GLY A CA 1
ATOM 1709 C C . GLY A 1 215 ? -8.455 -11.213 -5.628 1.00 98.56 215 GLY A C 1
ATOM 1710 O O . GLY A 1 215 ? -9.418 -11.523 -4.921 1.00 98.56 215 GLY A O 1
ATOM 1711 N N . ILE A 1 216 ? -7.634 -10.208 -5.304 1.00 98.81 216 ILE A N 1
ATOM 1712 C CA . ILE A 1 216 ? -7.831 -9.361 -4.118 1.00 98.81 216 ILE A CA 1
ATOM 1713 C C . ILE A 1 216 ? -9.116 -8.543 -4.246 1.00 98.81 216 ILE A C 1
ATOM 1715 O O . ILE A 1 216 ? -9.915 -8.529 -3.308 1.00 98.81 216 ILE A O 1
ATOM 1719 N N . ALA A 1 217 ? -9.357 -7.910 -5.395 1.00 98.69 217 ALA A N 1
ATOM 1720 C CA . ALA A 1 217 ? -10.582 -7.152 -5.635 1.00 98.69 217 ALA A CA 1
ATOM 1721 C C . ALA A 1 217 ? -11.824 -8.014 -5.358 1.00 98.69 217 ALA A C 1
ATOM 1723 O O . ALA A 1 217 ? -12.671 -7.647 -4.540 1.00 98.69 217 ALA A O 1
ATOM 1724 N N . VAL A 1 218 ? -11.883 -9.213 -5.948 1.00 98.56 218 VAL A N 1
ATOM 1725 C CA . VAL A 1 218 ? -12.977 -10.167 -5.722 1.00 98.56 218 VAL A CA 1
ATOM 1726 C C . VAL A 1 218 ? -13.073 -10.546 -4.244 1.00 98.56 218 VAL A C 1
ATOM 1728 O O . VAL A 1 218 ? -14.140 -10.397 -3.652 1.00 98.56 218 VAL A O 1
ATOM 1731 N N . ALA A 1 219 ? -11.979 -10.980 -3.610 1.00 98.50 219 ALA A N 1
ATOM 1732 C CA . ALA A 1 219 ? -11.996 -11.446 -2.222 1.00 98.50 219 ALA A CA 1
ATOM 1733 C C . ALA A 1 219 ? -12.519 -10.386 -1.232 1.00 98.50 219 ALA A C 1
ATOM 1735 O O . ALA A 1 219 ? -13.214 -10.721 -0.266 1.00 98.50 219 ALA A O 1
ATOM 1736 N N . PHE A 1 220 ? -12.206 -9.107 -1.450 1.00 98.44 220 PHE A N 1
ATOM 1737 C CA . PHE A 1 220 ? -12.595 -8.021 -0.545 1.00 98.44 220 PHE A CA 1
ATOM 1738 C C . PHE A 1 220 ? -13.980 -7.442 -0.841 1.00 98.44 220 PHE A C 1
ATOM 1740 O O . PHE A 1 220 ? -14.665 -7.020 0.099 1.00 98.44 220 PHE A O 1
ATOM 1747 N N . LEU A 1 221 ? -14.426 -7.458 -2.099 1.00 98.38 221 LEU A N 1
ATOM 1748 C CA . LEU A 1 221 ? -15.717 -6.893 -2.493 1.00 98.38 221 LEU A CA 1
ATOM 1749 C C . LEU A 1 221 ? -16.888 -7.860 -2.286 1.00 98.38 221 LEU A C 1
ATOM 1751 O O . LEU A 1 221 ? -17.978 -7.399 -1.942 1.00 98.38 221 LEU A O 1
ATOM 1755 N N . VAL A 1 222 ? -16.676 -9.177 -2.403 1.00 97.75 222 VAL A N 1
ATOM 1756 C CA . VAL A 1 222 ? -17.755 -10.155 -2.183 1.00 97.75 222 VAL A CA 1
ATOM 1757 C C . VAL A 1 222 ?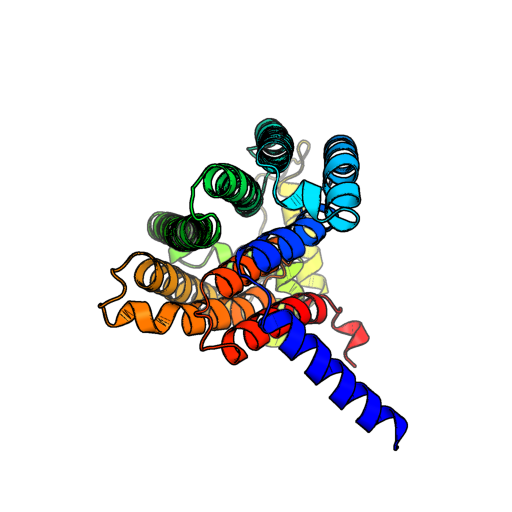 -18.220 -10.205 -0.716 1.00 97.75 222 VAL A C 1
ATOM 1759 O O . VAL A 1 222 ? -17.433 -9.925 0.204 1.00 97.75 222 VAL A O 1
ATOM 1762 N N . PRO A 1 223 ? -19.481 -10.608 -0.459 1.00 96.44 223 PRO A N 1
ATOM 1763 C CA . PRO A 1 223 ? -19.999 -10.825 0.890 1.00 96.44 223 PRO A CA 1
ATOM 1764 C C . PRO A 1 223 ? -19.154 -11.806 1.714 1.00 96.44 223 PRO A C 1
ATOM 1766 O O . PRO A 1 223 ? -18.592 -12.765 1.190 1.00 96.44 223 PRO A O 1
ATOM 1769 N N . ALA A 1 224 ? -19.097 -11.605 3.036 1.00 93.25 224 ALA A N 1
ATOM 1770 C CA . ALA A 1 224 ? -18.259 -12.412 3.934 1.00 93.25 224 ALA A CA 1
ATOM 1771 C C . ALA A 1 224 ? -18.618 -13.912 3.963 1.00 93.25 224 ALA A C 1
ATOM 1773 O O . ALA A 1 224 ? -17.754 -14.735 4.254 1.00 93.25 224 ALA A O 1
ATOM 1774 N N . GLY A 1 225 ? -19.867 -14.269 3.645 1.00 95.06 225 GLY A N 1
ATOM 1775 C CA . GLY A 1 225 ? -20.315 -15.664 3.573 1.00 95.06 225 GLY A CA 1
ATOM 1776 C C . GLY A 1 225 ? -19.851 -16.415 2.322 1.00 95.06 225 GLY A C 1
ATOM 1777 O O . GLY A 1 225 ? -20.002 -17.631 2.255 1.00 95.06 225 GLY A O 1
ATOM 1778 N N . TRP A 1 226 ? -19.300 -15.724 1.320 1.00 97.44 226 TRP A N 1
ATOM 1779 C CA . TRP A 1 226 ? -18.923 -16.343 0.050 1.00 97.44 226 TRP A CA 1
ATOM 1780 C C . TRP A 1 226 ? -17.514 -16.937 0.112 1.00 97.44 226 TRP A C 1
ATOM 1782 O O . TRP A 1 226 ? -16.635 -16.423 0.804 1.00 97.44 226 TRP A O 1
ATOM 1792 N N . ALA A 1 227 ? -17.274 -18.006 -0.653 1.00 97.12 227 ALA A N 1
ATOM 1793 C CA . ALA A 1 227 ? -15.995 -18.720 -0.644 1.00 97.12 227 ALA A CA 1
ATOM 1794 C C . ALA A 1 227 ? -14.762 -17.813 -0.876 1.00 97.12 227 ALA A C 1
ATOM 1796 O O . ALA A 1 227 ? -13.807 -17.941 -0.103 1.00 97.12 227 ALA A O 1
ATOM 1797 N N . PRO A 1 228 ? -14.764 -16.843 -1.821 1.00 97.25 228 PRO A N 1
ATOM 1798 C CA . PRO A 1 228 ? -13.596 -15.986 -2.046 1.00 97.25 228 PRO A CA 1
ATOM 1799 C C . PRO A 1 228 ? -13.261 -15.064 -0.866 1.00 97.25 228 PRO A C 1
ATOM 1801 O O . PRO A 1 228 ? -12.103 -14.688 -0.700 1.00 97.25 228 PRO A O 1
ATOM 1804 N N . ALA A 1 229 ? -14.220 -14.743 0.013 1.00 96.88 229 ALA A N 1
ATOM 1805 C CA . ALA A 1 229 ? -13.953 -13.925 1.198 1.00 96.88 229 ALA A CA 1
ATOM 1806 C C . ALA A 1 229 ? -12.953 -14.589 2.163 1.00 96.88 229 ALA A C 1
ATOM 1808 O O . ALA A 1 229 ? -12.265 -13.899 2.918 1.00 96.88 229 ALA A O 1
ATOM 1809 N N . ARG A 1 230 ? -12.819 -15.923 2.111 1.00 96.38 230 ARG A N 1
ATOM 1810 C CA . ARG A 1 230 ? -11.824 -16.676 2.892 1.00 96.38 230 ARG A CA 1
ATOM 1811 C C . ARG A 1 230 ? -10.387 -16.394 2.442 1.00 96.38 230 ARG A C 1
ATOM 1813 O O . ARG A 1 230 ? -9.462 -16.593 3.225 1.00 96.38 230 ARG A O 1
ATOM 1820 N N . LEU A 1 231 ? -10.201 -15.895 1.218 1.00 97.69 231 LEU A N 1
ATOM 1821 C CA . LEU A 1 231 ? -8.892 -15.611 0.631 1.00 97.69 231 LEU A CA 1
ATOM 1822 C C . LEU A 1 231 ? -8.390 -14.187 0.897 1.00 97.69 231 LEU A C 1
ATOM 1824 O O . LEU A 1 231 ? -7.269 -13.885 0.509 1.00 97.69 231 LEU A O 1
ATOM 1828 N N . ARG A 1 232 ? -9.147 -13.325 1.593 1.00 97.94 232 ARG A N 1
ATOM 1829 C CA . ARG A 1 232 ? -8.759 -11.920 1.845 1.00 97.94 232 ARG A CA 1
ATOM 1830 C C . ARG A 1 232 ? -7.343 -11.778 2.407 1.00 97.94 232 ARG A C 1
ATOM 1832 O O . ARG A 1 232 ? -6.511 -11.089 1.825 1.00 97.94 232 ARG A O 1
ATOM 1839 N N . HIS A 1 233 ? -7.056 -12.450 3.522 1.00 98.25 233 HIS A N 1
ATOM 1840 C CA . HIS A 1 233 ? -5.740 -12.349 4.158 1.00 98.25 233 HIS A CA 1
ATOM 1841 C C . HIS A 1 233 ? -4.639 -13.075 3.376 1.00 98.25 233 HIS A C 1
ATOM 1843 O O . HIS A 1 233 ? -3.617 -12.438 3.126 1.00 98.25 233 HIS A O 1
ATOM 1849 N N . PRO A 1 234 ? -4.819 -14.343 2.942 1.00 98.06 234 PRO A N 1
ATOM 1850 C CA . PRO A 1 234 ? -3.816 -15.015 2.119 1.00 98.06 234 PRO A CA 1
ATOM 1851 C C . PRO A 1 234 ? -3.474 -14.247 0.841 1.00 98.06 234 PRO A C 1
ATOM 1853 O O . PRO A 1 234 ? -2.299 -14.015 0.587 1.00 98.06 234 PRO A O 1
ATOM 1856 N N . ALA A 1 235 ? -4.471 -13.792 0.076 1.00 98.44 235 ALA A N 1
ATOM 1857 C CA . ALA A 1 235 ? -4.243 -13.066 -1.172 1.00 98.44 235 ALA A CA 1
ATOM 1858 C C . ALA A 1 235 ? -3.505 -11.744 -0.931 1.00 98.44 235 ALA A C 1
ATOM 1860 O O . ALA A 1 235 ? -2.530 -11.457 -1.623 1.00 98.44 235 ALA A O 1
ATOM 1861 N N . LEU A 1 236 ? -3.908 -10.972 0.088 1.00 98.62 236 LEU A N 1
ATOM 1862 C CA . LEU A 1 236 ? -3.230 -9.717 0.412 1.00 98.62 236 LEU A CA 1
ATOM 1863 C C . LEU A 1 236 ? -1.786 -9.953 0.875 1.00 98.62 236 LEU A C 1
ATOM 1865 O O . LEU A 1 236 ? -0.894 -9.244 0.429 1.00 98.62 236 LEU A O 1
ATOM 1869 N N . LEU A 1 237 ? -1.534 -10.951 1.729 1.00 98.50 237 LEU A N 1
ATOM 1870 C CA . LEU A 1 237 ? -0.175 -11.293 2.163 1.00 98.50 237 LEU A CA 1
ATOM 1871 C C . LEU A 1 237 ? 0.687 -11.765 0.987 1.00 98.50 237 LEU A C 1
ATOM 1873 O O . LEU A 1 237 ? 1.809 -11.288 0.845 1.00 98.50 237 LEU A O 1
ATOM 1877 N N . VAL A 1 238 ? 0.164 -12.639 0.118 1.00 98.19 238 VAL A N 1
ATOM 1878 C CA . VAL A 1 238 ? 0.870 -13.066 -1.101 1.00 98.19 238 VAL A CA 1
ATOM 1879 C C . VAL A 1 238 ? 1.229 -11.853 -1.951 1.00 98.19 238 VAL A C 1
ATOM 1881 O O . VAL A 1 238 ? 2.392 -11.711 -2.307 1.00 98.19 238 VAL A O 1
ATOM 1884 N N . PHE A 1 239 ? 0.291 -10.933 -2.190 1.00 98.19 239 PHE A N 1
ATOM 1885 C CA . PHE A 1 239 ? 0.584 -9.689 -2.899 1.00 98.19 239 PHE A CA 1
ATOM 1886 C C . PHE A 1 239 ? 1.695 -8.878 -2.228 1.00 98.19 239 PHE A C 1
ATOM 1888 O O . PHE A 1 239 ? 2.627 -8.461 -2.913 1.00 98.19 239 PHE A O 1
ATOM 1895 N N . LEU A 1 240 ? 1.640 -8.687 -0.903 1.00 97.69 240 LEU A N 1
ATOM 1896 C CA . LEU A 1 240 ? 2.680 -7.954 -0.177 1.00 97.69 240 LEU A CA 1
ATOM 1897 C C . LEU A 1 240 ? 4.066 -8.578 -0.406 1.00 97.69 240 LEU A C 1
ATOM 1899 O O . LEU A 1 240 ? 5.018 -7.858 -0.690 1.00 97.69 240 LEU A O 1
ATOM 1903 N N . PHE A 1 241 ? 4.182 -9.904 -0.323 1.00 96.06 241 PHE A N 1
ATOM 1904 C CA . PHE A 1 241 ? 5.466 -10.588 -0.471 1.00 96.06 241 PHE A CA 1
ATOM 1905 C C . PHE A 1 241 ? 5.942 -10.660 -1.921 1.00 96.06 241 PHE A C 1
ATOM 1907 O O . PHE A 1 241 ? 7.098 -10.356 -2.191 1.00 96.06 241 PHE A O 1
ATOM 1914 N N . THR A 1 242 ? 5.083 -11.038 -2.867 1.00 95.25 242 THR A N 1
ATOM 1915 C CA . THR A 1 242 ? 5.513 -11.244 -4.257 1.00 95.25 242 THR A CA 1
ATOM 1916 C C . THR A 1 242 ? 5.707 -9.935 -5.005 1.00 95.25 242 THR A C 1
ATOM 1918 O O . THR A 1 242 ? 6.633 -9.815 -5.801 1.00 95.25 242 THR A O 1
ATOM 1921 N N . THR A 1 243 ? 4.850 -8.941 -4.759 1.00 95.12 243 THR A N 1
ATOM 1922 C CA . THR A 1 243 ? 4.892 -7.678 -5.501 1.00 95.12 243 THR A CA 1
ATOM 1923 C C . THR A 1 243 ? 5.996 -6.781 -4.962 1.00 95.12 243 THR A C 1
ATOM 1925 O O . THR A 1 243 ? 6.808 -6.289 -5.742 1.00 95.12 243 THR A O 1
ATOM 1928 N N . TYR A 1 244 ? 6.091 -6.609 -3.637 1.00 93.50 244 TYR A N 1
ATOM 1929 C CA . TYR A 1 244 ? 7.088 -5.708 -3.051 1.00 93.50 244 TYR A CA 1
ATOM 1930 C C . TYR A 1 244 ? 8.476 -6.318 -2.885 1.00 93.50 244 TYR A C 1
ATOM 1932 O O . TYR A 1 244 ? 9.409 -5.562 -2.640 1.00 93.50 244 TYR A O 1
ATOM 1940 N N . ALA A 1 245 ? 8.654 -7.629 -3.074 1.00 91.56 245 ALA A N 1
ATOM 1941 C CA . ALA A 1 245 ? 9.992 -8.182 -3.289 1.00 91.56 245 ALA A CA 1
ATOM 1942 C C . ALA A 1 245 ? 10.605 -7.689 -4.614 1.00 91.56 245 ALA A C 1
ATOM 1944 O O . ALA A 1 245 ? 11.825 -7.564 -4.718 1.00 91.56 245 ALA A O 1
ATOM 1945 N N . ILE A 1 246 ? 9.760 -7.388 -5.609 1.00 90.81 246 ILE A N 1
ATOM 1946 C CA . ILE A 1 246 ? 10.170 -6.970 -6.954 1.00 90.81 246 ILE A CA 1
ATOM 1947 C C . ILE A 1 246 ? 10.130 -5.447 -7.093 1.00 90.81 246 ILE A C 1
ATOM 1949 O O . ILE A 1 246 ? 11.135 -4.834 -7.418 1.00 90.81 246 ILE A O 1
ATOM 1953 N N . ALA A 1 247 ? 8.978 -4.825 -6.845 1.00 88.56 247 ALA A N 1
ATOM 1954 C CA . ALA A 1 247 ? 8.760 -3.397 -7.043 1.00 88.56 247 ALA A CA 1
ATOM 1955 C C . ALA A 1 247 ? 8.609 -2.708 -5.688 1.00 88.56 247 ALA A C 1
ATOM 1957 O O . ALA A 1 247 ? 7.524 -2.686 -5.116 1.00 88.56 247 ALA A O 1
ATOM 1958 N N . HIS A 1 248 ? 9.698 -2.170 -5.142 1.00 87.69 248 HIS A N 1
ATOM 1959 C CA . HIS A 1 248 ? 9.716 -1.693 -3.756 1.00 87.69 248 HIS A CA 1
ATOM 1960 C C . HIS A 1 248 ? 8.900 -0.403 -3.609 1.00 87.69 248 HIS A C 1
ATOM 1962 O O . HIS A 1 248 ? 9.304 0.658 -4.083 1.00 87.69 248 HIS A O 1
ATOM 1968 N N . VAL A 1 249 ? 7.745 -0.486 -2.941 1.00 91.25 249 VAL A N 1
ATOM 1969 C CA . VAL A 1 249 ? 6.896 0.671 -2.603 1.00 91.25 249 VAL A CA 1
ATOM 1970 C C . VAL A 1 249 ? 6.422 0.524 -1.157 1.00 91.25 249 VAL A C 1
ATOM 1972 O O . VAL A 1 249 ? 5.290 0.130 -0.870 1.00 91.25 249 VAL A O 1
ATOM 1975 N N . VAL A 1 250 ? 7.331 0.814 -0.224 1.00 94.31 250 VAL A N 1
ATOM 1976 C CA . VAL A 1 250 ? 7.139 0.528 1.207 1.00 94.31 250 VAL A CA 1
ATOM 1977 C C . VAL A 1 250 ? 5.921 1.236 1.787 1.00 94.31 250 VAL A C 1
ATOM 1979 O O . VAL A 1 250 ? 5.136 0.597 2.480 1.00 94.31 250 VAL A O 1
ATOM 1982 N N . GLY A 1 251 ? 5.710 2.516 1.467 1.00 95.06 251 GLY A N 1
ATOM 1983 C CA . GLY A 1 251 ? 4.557 3.265 1.972 1.00 95.06 251 GLY A CA 1
ATOM 1984 C C . GLY A 1 251 ? 3.217 2.617 1.610 1.00 95.06 251 GLY A C 1
ATOM 1985 O O . GLY A 1 251 ? 2.345 2.479 2.468 1.00 95.06 251 GLY A O 1
ATOM 1986 N N . TYR A 1 252 ? 3.064 2.148 0.367 1.00 96.56 252 TYR A N 1
ATOM 1987 C CA . TYR A 1 252 ? 1.834 1.478 -0.059 1.00 96.56 252 TYR A CA 1
ATOM 1988 C C . TYR A 1 252 ? 1.677 0.102 0.599 1.00 96.56 252 TYR A C 1
ATOM 1990 O O . TYR A 1 252 ? 0.605 -0.220 1.114 1.00 96.56 252 TYR A O 1
ATOM 1998 N N . GLY A 1 253 ? 2.750 -0.693 0.653 1.00 97.56 253 GLY A N 1
ATOM 1999 C CA . GLY A 1 253 ? 2.725 -1.992 1.324 1.00 97.56 253 GLY A CA 1
ATOM 2000 C C . GLY A 1 253 ? 2.408 -1.889 2.814 1.00 97.56 253 GLY A C 1
ATOM 2001 O O . GLY A 1 253 ? 1.607 -2.673 3.324 1.00 97.56 253 GLY A O 1
ATOM 2002 N N . TRP A 1 254 ? 2.967 -0.889 3.498 1.00 98.06 254 TRP A N 1
ATOM 2003 C CA . TRP A 1 254 ? 2.685 -0.619 4.903 1.00 98.06 254 TRP A CA 1
ATOM 2004 C C . TRP A 1 254 ? 1.205 -0.250 5.06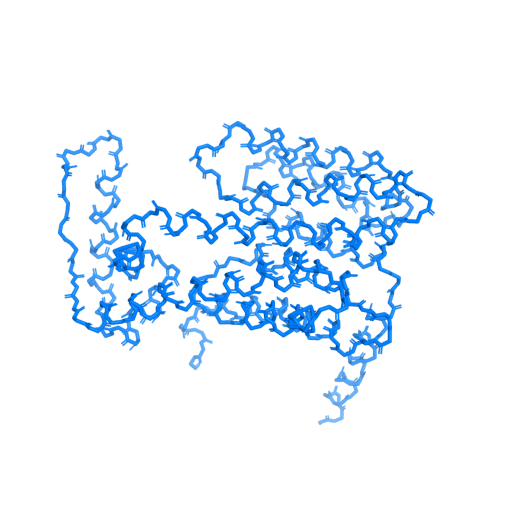8 1.00 98.06 254 TRP A C 1
ATOM 2006 O O . TRP A 1 254 ? 0.517 -0.868 5.880 1.00 98.06 254 TRP A O 1
ATOM 2016 N N . LEU A 1 255 ? 0.670 0.670 4.259 1.00 98.50 255 LEU A N 1
ATOM 2017 C CA . LEU A 1 255 ? -0.749 1.040 4.303 1.00 98.50 255 LEU A CA 1
ATOM 2018 C C . LEU A 1 255 ? -1.684 -0.173 4.129 1.00 98.50 255 LEU A C 1
ATOM 2020 O O . LEU A 1 255 ? -2.613 -0.363 4.918 1.00 98.50 255 LEU A O 1
ATOM 2024 N N . LEU A 1 256 ? -1.414 -1.032 3.140 1.00 98.62 256 LEU A N 1
ATOM 2025 C CA . LEU A 1 256 ? -2.164 -2.275 2.935 1.00 98.62 256 LEU A CA 1
ATOM 2026 C C . LEU A 1 256 ? -2.058 -3.219 4.140 1.00 98.62 256 LEU A C 1
ATOM 2028 O O . LEU A 1 256 ? -3.055 -3.824 4.537 1.00 98.62 256 LEU A O 1
ATOM 2032 N N . ALA A 1 257 ? -0.876 -3.329 4.750 1.00 98.56 257 ALA A N 1
ATOM 2033 C CA . ALA A 1 257 ? -0.676 -4.146 5.938 1.00 98.56 257 ALA A CA 1
ATOM 2034 C C . ALA A 1 257 ? -1.443 -3.599 7.158 1.00 98.56 257 ALA A C 1
ATOM 2036 O O . ALA A 1 257 ? -2.016 -4.397 7.895 1.00 98.56 257 ALA A O 1
ATOM 2037 N N . ILE A 1 258 ? -1.549 -2.274 7.344 1.00 98.56 258 ILE A N 1
ATOM 2038 C CA . ILE A 1 258 ? -2.393 -1.671 8.401 1.00 98.56 258 ILE A CA 1
ATOM 2039 C C . ILE A 1 258 ? -3.845 -2.087 8.201 1.00 98.56 258 ILE A C 1
ATOM 2041 O O . ILE A 1 258 ? -4.480 -2.593 9.125 1.00 98.56 258 ILE A O 1
ATOM 2045 N N . MET A 1 259 ? -4.367 -1.919 6.986 1.00 98.75 259 MET A N 1
ATOM 2046 C CA . MET A 1 259 ? -5.739 -2.312 6.668 1.00 98.75 259 MET A CA 1
ATOM 2047 C C . MET A 1 259 ? -5.954 -3.824 6.852 1.00 98.75 259 MET A C 1
ATOM 2049 O O . MET A 1 259 ? -6.992 -4.245 7.361 1.00 98.75 259 MET A O 1
ATOM 2053 N N . GLY A 1 260 ? -4.952 -4.645 6.526 1.00 98.44 260 GLY A N 1
ATOM 2054 C CA . GLY A 1 260 ? -4.942 -6.083 6.794 1.00 98.44 260 GLY A CA 1
ATOM 2055 C C . GLY A 1 260 ? -5.010 -6.433 8.286 1.00 98.44 260 GLY A C 1
ATOM 2056 O O . GLY A 1 260 ? -5.826 -7.272 8.683 1.00 98.44 260 GLY A O 1
ATOM 2057 N N . VAL A 1 261 ? -4.218 -5.758 9.128 1.00 98.19 261 VAL A N 1
ATOM 2058 C CA . VAL A 1 261 ? -4.269 -5.884 10.599 1.00 98.19 261 VAL A CA 1
ATOM 2059 C C . VAL A 1 261 ? -5.654 -5.510 11.114 1.00 98.19 261 VAL A C 1
ATOM 2061 O O . VAL A 1 261 ? -6.255 -6.278 11.864 1.00 98.19 261 VAL A O 1
ATOM 2064 N N . VAL A 1 262 ? -6.188 -4.374 10.661 1.00 97.94 262 VAL A N 1
ATOM 2065 C CA . VAL A 1 262 ? -7.510 -3.869 11.053 1.00 97.94 262 VAL A CA 1
ATOM 2066 C C . VAL A 1 262 ? -8.617 -4.855 10.708 1.00 97.94 262 VAL A C 1
ATOM 2068 O O . VAL A 1 262 ? -9.528 -5.067 11.502 1.00 97.94 262 VAL A O 1
ATOM 2071 N N . LEU A 1 263 ? -8.543 -5.501 9.548 1.00 97.81 263 LEU A N 1
ATOM 2072 C CA . LEU A 1 263 ? -9.530 -6.491 9.121 1.00 97.81 263 LEU A CA 1
ATOM 2073 C C . LEU A 1 263 ? -9.376 -7.849 9.800 1.00 97.81 263 LEU A C 1
ATOM 2075 O O . LEU A 1 263 ? -10.288 -8.667 9.707 1.00 97.81 263 LEU A O 1
ATOM 2079 N N . THR A 1 264 ? -8.256 -8.094 10.480 1.00 97.00 264 THR A N 1
ATOM 2080 C CA . THR A 1 264 ? -8.012 -9.372 11.141 1.00 97.00 264 THR A CA 1
ATOM 2081 C C . THR A 1 264 ? -8.934 -9.516 12.361 1.00 97.00 264 THR A C 1
ATOM 2083 O O . THR A 1 264 ? -8.901 -8.656 13.257 1.00 97.00 264 THR A O 1
ATOM 2086 N N . PRO A 1 265 ? -9.754 -10.583 12.418 1.00 91.00 265 PRO A N 1
ATOM 2087 C CA . PRO A 1 265 ? -10.560 -10.912 13.589 1.00 91.00 265 PRO A CA 1
ATOM 2088 C C . PRO A 1 265 ? -9.723 -11.041 14.868 1.00 91.00 265 PRO A C 1
ATOM 2090 O O . PRO A 1 265 ? -8.552 -11.423 14.814 1.00 91.00 265 PRO A O 1
ATOM 2093 N N . ASP A 1 266 ? -10.318 -10.725 16.016 1.00 87.38 266 ASP A N 1
ATOM 2094 C CA . ASP A 1 266 ? -9.602 -10.707 17.301 1.00 87.38 266 ASP A CA 1
ATOM 2095 C C . ASP A 1 266 ? -9.169 -12.120 17.748 1.00 87.38 266 ASP A C 1
ATOM 2097 O O . ASP A 1 266 ? -8.156 -12.275 18.424 1.00 87.38 266 ASP A O 1
ATOM 2101 N N . ASP A 1 267 ? -9.857 -13.164 17.276 1.00 88.50 267 ASP A N 1
ATOM 2102 C CA . ASP A 1 267 ? -9.532 -14.581 17.496 1.00 88.50 267 ASP A CA 1
ATOM 2103 C C . ASP A 1 267 ? -8.381 -15.101 16.607 1.00 88.50 267 ASP A C 1
ATOM 2105 O O . ASP A 1 267 ? -7.987 -16.266 16.707 1.00 88.50 267 ASP A O 1
ATOM 2109 N N . ARG A 1 268 ? -7.796 -14.256 15.741 1.00 91.88 268 ARG A N 1
ATOM 2110 C CA . ARG A 1 268 ? -6.699 -14.624 14.822 1.00 91.88 268 ARG A CA 1
ATOM 2111 C C . ARG A 1 268 ? -5.437 -13.770 15.009 1.00 91.88 268 ARG A C 1
ATOM 2113 O O . ARG A 1 268 ? -4.926 -13.203 14.037 1.00 91.88 268 ARG A O 1
ATOM 2120 N N . PRO A 1 269 ? -4.836 -13.730 16.213 1.00 90.94 269 PRO A N 1
ATOM 2121 C CA . PRO A 1 269 ? -3.656 -12.902 16.484 1.00 90.94 269 PRO A CA 1
ATOM 2122 C C . PRO A 1 269 ? -2.453 -13.272 15.604 1.00 90.94 269 PRO A C 1
ATOM 2124 O O . PRO A 1 269 ? -1.682 -12.401 15.206 1.00 90.94 269 PRO A O 1
ATOM 2127 N N . ARG A 1 270 ? -2.325 -14.547 15.207 1.00 93.56 270 ARG A N 1
ATOM 2128 C CA . ARG A 1 270 ? -1.266 -15.004 14.289 1.00 93.56 270 ARG A CA 1
ATOM 2129 C C . ARG A 1 270 ? -1.302 -14.273 12.947 1.00 93.56 270 ARG A C 1
ATOM 2131 O O . ARG A 1 270 ? -0.253 -13.951 12.404 1.00 93.56 270 ARG A O 1
ATOM 2138 N N . THR A 1 271 ? -2.486 -13.970 12.420 1.00 96.00 271 THR A N 1
ATOM 2139 C CA . THR A 1 271 ? -2.613 -13.237 11.155 1.00 96.00 271 THR A CA 1
ATOM 2140 C C . THR A 1 271 ? -2.157 -11.782 11.303 1.00 96.00 271 THR A C 1
ATOM 2142 O O . THR A 1 271 ? -1.509 -11.268 10.396 1.00 96.00 271 THR A O 1
ATOM 2145 N N . ARG A 1 272 ? -2.379 -11.139 12.461 1.00 95.94 272 ARG A N 1
ATOM 2146 C CA . ARG A 1 272 ? -1.816 -9.802 12.750 1.00 95.94 272 ARG A CA 1
ATOM 2147 C C . ARG A 1 272 ? -0.293 -9.834 12.788 1.00 95.94 272 ARG A C 1
ATOM 2149 O O . ARG A 1 272 ? 0.349 -8.992 12.169 1.00 95.94 272 ARG A O 1
ATOM 2156 N N . VAL A 1 273 ? 0.274 -10.852 13.437 1.00 95.50 273 VAL A N 1
ATOM 2157 C CA . VAL A 1 273 ? 1.726 -11.081 13.467 1.00 95.50 273 VAL A CA 1
ATOM 2158 C C . VAL A 1 273 ? 2.299 -11.225 12.055 1.00 95.50 273 VAL A C 1
ATOM 2160 O O . VAL A 1 273 ? 3.337 -10.637 11.768 1.00 95.50 273 VAL A O 1
ATOM 2163 N N . LEU A 1 274 ? 1.614 -11.932 11.148 1.00 96.62 274 LEU A N 1
ATOM 2164 C CA . LEU A 1 274 ? 2.045 -12.036 9.749 1.00 96.62 274 LEU A CA 1
ATOM 2165 C C . LEU A 1 274 ? 2.062 -10.682 9.030 1.00 96.62 274 LEU A C 1
ATOM 2167 O O . LEU A 1 274 ? 2.963 -10.447 8.232 1.00 96.62 274 LEU A O 1
ATOM 2171 N N . TYR A 1 275 ? 1.125 -9.776 9.316 1.00 98.00 275 TYR A N 1
ATOM 2172 C CA . TYR A 1 275 ? 1.173 -8.424 8.755 1.00 98.00 275 TYR A CA 1
ATOM 2173 C C . TYR A 1 275 ? 2.292 -7.572 9.355 1.00 98.00 275 TYR A C 1
ATOM 2175 O O . TYR A 1 275 ? 2.928 -6.827 8.615 1.00 98.00 275 TYR A O 1
ATOM 2183 N N . PHE A 1 276 ? 2.585 -7.697 10.652 1.00 96.19 276 PHE A N 1
ATOM 2184 C CA . PHE A 1 276 ? 3.756 -7.041 11.246 1.00 96.19 276 PHE A CA 1
ATOM 2185 C C . PHE A 1 276 ? 5.060 -7.562 10.637 1.00 96.19 276 PHE A C 1
ATOM 2187 O O . PHE A 1 276 ? 5.939 -6.776 10.288 1.00 96.19 276 PHE A O 1
ATOM 2194 N N . ALA A 1 277 ? 5.157 -8.877 10.431 1.00 95.06 277 ALA A N 1
ATOM 2195 C CA . ALA A 1 277 ? 6.273 -9.482 9.719 1.00 95.06 277 ALA A CA 1
ATOM 2196 C C . ALA A 1 277 ? 6.350 -8.970 8.274 1.00 95.06 277 ALA A C 1
ATOM 2198 O O . ALA A 1 277 ? 7.425 -8.583 7.831 1.00 95.06 277 ALA A O 1
ATOM 2199 N N . ALA A 1 278 ? 5.218 -8.879 7.565 1.00 96.31 278 ALA A N 1
ATOM 2200 C CA . ALA A 1 278 ? 5.173 -8.314 6.221 1.00 96.31 278 ALA A CA 1
ATOM 2201 C C . ALA A 1 278 ? 5.677 -6.862 6.204 1.00 96.31 278 ALA A C 1
ATOM 2203 O O . ALA A 1 278 ? 6.520 -6.544 5.373 1.00 96.31 278 ALA A O 1
ATOM 2204 N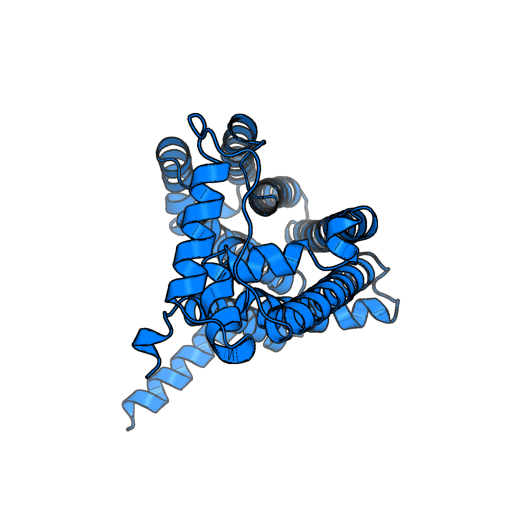 N . MET A 1 279 ? 5.255 -6.009 7.149 1.00 95.50 279 MET A N 1
ATOM 2205 C CA . MET A 1 279 ? 5.764 -4.634 7.285 1.00 95.50 279 MET A CA 1
ATOM 2206 C C . MET A 1 279 ? 7.285 -4.598 7.471 1.00 95.50 279 MET A C 1
ATOM 2208 O O . MET A 1 279 ? 7.957 -3.816 6.805 1.00 95.50 279 MET A O 1
ATOM 2212 N N . ALA A 1 280 ? 7.841 -5.459 8.328 1.00 93.12 280 ALA A N 1
ATOM 2213 C CA . ALA A 1 280 ? 9.288 -5.560 8.511 1.00 93.12 280 ALA A CA 1
ATOM 2214 C C . ALA A 1 280 ? 9.994 -6.035 7.227 1.00 93.12 280 ALA A C 1
ATOM 2216 O O . ALA A 1 280 ? 11.009 -5.466 6.825 1.00 93.12 280 ALA A O 1
ATOM 2217 N N . CYS A 1 281 ? 9.429 -7.028 6.535 1.00 93.88 281 CYS A N 1
ATOM 2218 C CA . CYS A 1 281 ? 9.964 -7.533 5.272 1.00 93.88 281 CYS A CA 1
ATOM 2219 C C . CYS A 1 281 ? 10.005 -6.467 4.171 1.00 93.88 281 CYS A C 1
ATOM 2221 O O . CYS A 1 281 ? 10.961 -6.464 3.401 1.00 93.88 281 CYS A O 1
ATOM 2223 N N . LEU A 1 282 ? 9.050 -5.527 4.127 1.00 93.38 282 LEU A N 1
ATOM 2224 C CA . LEU A 1 282 ? 9.090 -4.410 3.169 1.00 93.38 282 LEU A CA 1
ATOM 2225 C C . LEU A 1 282 ? 10.392 -3.605 3.272 1.00 93.38 282 LEU A C 1
ATOM 2227 O O . LEU A 1 282 ? 10.939 -3.196 2.253 1.00 93.38 282 LEU A O 1
ATOM 2231 N N . TYR A 1 283 ? 10.912 -3.415 4.487 1.00 90.75 283 TYR A N 1
ATOM 2232 C CA . TYR A 1 283 ? 12.190 -2.739 4.711 1.00 90.75 283 TYR A CA 1
ATOM 2233 C C . TYR A 1 283 ? 13.390 -3.622 4.378 1.00 90.75 283 TYR A C 1
ATOM 2235 O O . TYR A 1 283 ? 14.367 -3.137 3.813 1.00 90.75 283 TYR A O 1
ATOM 2243 N N . LEU A 1 284 ? 13.313 -4.923 4.667 1.00 89.38 284 LEU A N 1
ATOM 2244 C CA . LEU A 1 284 ? 14.367 -5.866 4.283 1.00 89.38 284 LEU A CA 1
ATOM 2245 C C . LEU A 1 284 ? 14.538 -5.931 2.762 1.00 89.38 284 LEU A C 1
ATOM 2247 O O . LEU A 1 284 ? 15.664 -6.054 2.275 1.00 89.38 284 LEU A O 1
ATOM 2251 N N . PHE A 1 285 ? 13.446 -5.793 2.006 1.00 85.56 285 PHE A N 1
ATOM 2252 C CA . PHE A 1 285 ? 13.494 -5.749 0.547 1.00 85.56 285 PHE A CA 1
ATOM 2253 C C . PHE A 1 285 ? 14.283 -4.551 0.016 1.00 85.56 285 PHE A C 1
ATOM 2255 O O . PHE A 1 285 ? 14.988 -4.725 -0.975 1.00 85.56 285 PHE A O 1
ATOM 2262 N N . MET A 1 286 ? 14.294 -3.416 0.724 1.00 82.00 286 MET A N 1
ATOM 2263 C CA . MET A 1 286 ? 15.065 -2.228 0.334 1.00 82.00 286 MET A CA 1
ATOM 2264 C C . MET A 1 286 ? 16.582 -2.371 0.495 1.00 82.00 286 MET A C 1
ATOM 2266 O O . MET A 1 286 ? 17.317 -1.550 -0.052 1.00 82.00 286 MET A O 1
ATOM 2270 N N . ILE A 1 287 ? 17.071 -3.357 1.259 1.00 79.38 287 ILE A N 1
ATOM 2271 C CA . ILE A 1 287 ? 18.515 -3.548 1.453 1.00 79.38 287 ILE A CA 1
ATOM 2272 C C . ILE A 1 287 ? 19.147 -3.852 0.084 1.00 79.38 287 ILE A C 1
ATOM 2274 O O . ILE A 1 287 ? 18.778 -4.865 -0.518 1.00 79.38 287 ILE A O 1
ATOM 2278 N N . PRO A 1 288 ? 20.076 -3.013 -0.421 1.00 68.69 288 PRO A N 1
ATOM 2279 C CA . PRO A 1 288 ? 20.684 -3.229 -1.729 1.00 68.69 288 PRO A CA 1
ATOM 2280 C C . PRO A 1 288 ? 21.393 -4.581 -1.791 1.00 68.69 288 PRO A C 1
ATOM 2282 O O . PRO A 1 288 ? 22.025 -4.991 -0.819 1.00 68.69 288 PRO A O 1
ATOM 2285 N N . ASP A 1 289 ? 21.367 -5.235 -2.954 1.00 62.69 289 ASP A N 1
ATOM 2286 C CA . ASP A 1 289 ? 22.002 -6.550 -3.141 1.00 62.69 289 ASP A CA 1
ATOM 2287 C C . ASP A 1 289 ? 23.501 -6.552 -2.786 1.00 62.69 289 ASP A C 1
ATOM 2289 O O . ASP A 1 289 ? 24.027 -7.570 -2.351 1.00 62.69 289 ASP A O 1
ATOM 2293 N N . ALA A 1 290 ? 24.176 -5.401 -2.892 1.00 52.09 290 ALA A N 1
ATOM 2294 C CA . ALA A 1 290 ? 25.577 -5.233 -2.499 1.00 52.09 290 ALA A CA 1
ATOM 2295 C C . ALA A 1 290 ? 25.848 -5.480 -0.999 1.00 52.09 290 ALA A C 1
ATOM 2297 O O . ALA A 1 290 ? 26.987 -5.742 -0.634 1.00 52.09 290 ALA A O 1
ATOM 2298 N N . PHE A 1 291 ? 24.823 -5.406 -0.142 1.00 52.69 291 PHE A N 1
ATOM 2299 C CA . PHE A 1 291 ? 24.915 -5.655 1.303 1.00 52.69 291 PHE A CA 1
ATOM 2300 C C . PHE A 1 291 ? 24.335 -7.017 1.723 1.00 52.69 291 PHE A C 1
ATOM 2302 O O . PHE A 1 291 ? 24.245 -7.296 2.916 1.00 52.69 291 PHE A O 1
ATOM 2309 N N . ARG A 1 292 ? 23.899 -7.853 0.768 1.00 53.28 292 ARG A N 1
ATOM 2310 C CA . ARG A 1 292 ? 23.326 -9.191 1.024 1.00 53.28 292 ARG A CA 1
ATOM 2311 C C . ARG A 1 292 ? 24.321 -10.341 0.802 1.00 53.28 292 ARG A C 1
ATOM 2313 O O . ARG A 1 292 ? 23.904 -11.496 0.870 1.00 53.28 292 ARG A O 1
ATOM 2320 N N . ALA A 1 293 ? 25.582 -10.023 0.502 1.00 40.69 293 ALA A N 1
ATOM 2321 C CA . ALA A 1 293 ? 26.673 -10.974 0.286 1.00 40.69 293 ALA A CA 1
ATOM 2322 C C . ALA A 1 293 ? 27.451 -11.249 1.578 1.00 40.69 293 ALA A C 1
ATOM 2324 O O . ALA A 1 293 ? 27.689 -10.276 2.330 1.00 40.69 293 ALA A O 1
#